Protein AF-A0A3B5QRE3-F1 (afdb_monomer)

pLDDT: mean 79.26, std 19.38, range [29.59, 97.69]

Foldseek 3Di:
DDDPDDDDDDDDDDDDPPPPPDCPCVDPPLLVVLCVLVCVVLVCVDPVNVVDDPCVVLVVPLVPDPPVLVNLVSVLVVLVVLLVVLCCQQDDDDPHSLVPDDPVSSVSNNVSSVVNNVVSVVVSVVSVVVSVVVVVVVVVVVPQPCVDPVSVVVCVVCVVVVVVVVVVVVVVVVVVVD

Structure (mmC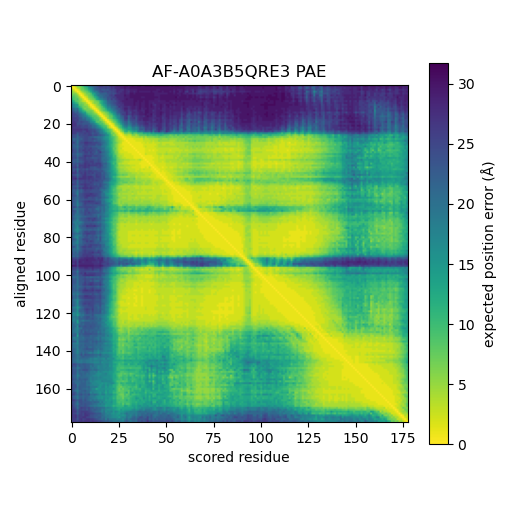IF, N/CA/C/O backbone):
data_AF-A0A3B5QRE3-F1
#
_entry.id   AF-A0A3B5QRE3-F1
#
loop_
_atom_site.group_PDB
_atom_site.id
_atom_site.type_symbol
_atom_site.label_atom_id
_atom_site.label_alt_id
_atom_site.label_comp_id
_atom_site.label_asym_id
_atom_site.label_entity_id
_atom_site.label_seq_id
_atom_site.pdbx_PDB_ins_code
_atom_site.Cartn_x
_atom_site.Cartn_y
_atom_site.Cartn_z
_atom_site.occupancy
_atom_site.B_iso_or_equiv
_atom_site.auth_seq_id
_atom_site.auth_comp_id
_atom_site.auth_asym_id
_atom_site.auth_atom_id
_atom_site.pdbx_PDB_model_num
ATOM 1 N N . MET A 1 1 ? 9.664 24.710 7.593 1.00 35.78 1 MET A N 1
ATOM 2 C CA . MET A 1 1 ? 9.627 23.888 6.363 1.00 35.78 1 MET A CA 1
ATOM 3 C C . MET A 1 1 ? 10.901 23.061 6.365 1.00 35.78 1 MET A C 1
ATOM 5 O O . MET A 1 1 ? 11.956 23.684 6.321 1.00 35.78 1 MET A O 1
ATOM 9 N N . PRO A 1 2 ? 10.883 21.733 6.564 1.00 37.44 2 PRO A N 1
ATOM 10 C CA . PRO A 1 2 ? 12.133 20.992 6.573 1.00 37.44 2 PRO A CA 1
ATOM 11 C C . PRO A 1 2 ? 12.573 20.766 5.124 1.00 37.44 2 PRO A C 1
ATOM 13 O O . PRO A 1 2 ? 11.870 20.164 4.320 1.00 37.44 2 PRO A O 1
ATOM 16 N N . SER A 1 3 ? 13.721 21.357 4.819 1.00 34.84 3 SER A N 1
ATOM 17 C CA . SER A 1 3 ? 14.452 21.302 3.561 1.00 34.84 3 SER A CA 1
ATOM 18 C C . SER A 1 3 ? 14.998 19.892 3.324 1.00 34.84 3 SER A C 1
ATOM 20 O O . SER A 1 3 ? 15.696 19.355 4.184 1.00 34.84 3 SER A O 1
ATOM 22 N N . CYS A 1 4 ? 14.721 19.306 2.157 1.00 38.03 4 CYS A N 1
ATOM 23 C CA . CYS A 1 4 ? 15.453 18.152 1.637 1.00 38.03 4 CYS A CA 1
ATOM 24 C C . CYS A 1 4 ? 16.866 18.615 1.262 1.00 38.03 4 CYS A C 1
ATOM 26 O O . CYS A 1 4 ? 17.108 19.114 0.165 1.00 38.03 4 CYS A O 1
ATOM 28 N N . SER A 1 5 ? 17.788 18.533 2.218 1.00 46.91 5 SER A N 1
ATOM 29 C CA . SER A 1 5 ? 19.184 18.915 2.030 1.00 46.91 5 SER A CA 1
ATOM 30 C C . SER A 1 5 ? 19.875 17.964 1.054 1.00 46.91 5 SER A C 1
ATOM 32 O O . SER A 1 5 ? 20.043 16.779 1.334 1.00 46.91 5 SER A O 1
ATOM 34 N N . VAL A 1 6 ? 20.299 18.519 -0.080 1.00 46.16 6 VAL A N 1
ATOM 35 C CA . VAL A 1 6 ? 21.267 17.925 -1.004 1.00 46.16 6 VAL A CA 1
ATOM 36 C C . VAL A 1 6 ? 22.595 17.757 -0.269 1.00 46.16 6 VAL A C 1
ATOM 38 O O . VAL A 1 6 ? 23.150 18.732 0.237 1.00 46.16 6 VAL A O 1
ATOM 41 N N . LEU A 1 7 ? 23.128 16.538 -0.240 1.00 38.97 7 LEU A N 1
ATOM 42 C CA . LEU A 1 7 ? 24.509 16.282 0.157 1.00 38.97 7 LEU A CA 1
ATOM 43 C C . LEU A 1 7 ? 25.171 15.398 -0.901 1.00 38.97 7 LEU A C 1
ATOM 45 O O . LEU A 1 7 ? 24.972 14.188 -0.963 1.00 38.97 7 LEU A O 1
ATOM 49 N N . LEU A 1 8 ? 25.943 16.068 -1.759 1.00 41.84 8 LEU A N 1
ATOM 50 C CA . LEU A 1 8 ? 26.983 15.491 -2.601 1.00 41.84 8 LEU A CA 1
ATOM 51 C C . LEU A 1 8 ? 28.021 14.810 -1.702 1.00 41.84 8 LEU A C 1
ATOM 53 O O . LEU A 1 8 ? 28.730 15.475 -0.951 1.00 41.84 8 LEU A O 1
ATOM 57 N N . GLY A 1 9 ? 28.123 13.491 -1.812 1.00 33.47 9 GLY A N 1
ATOM 58 C CA . GLY A 1 9 ? 29.164 12.694 -1.179 1.00 33.47 9 GLY A CA 1
ATOM 59 C C . GLY A 1 9 ? 29.411 11.444 -2.006 1.00 33.47 9 GLY A C 1
ATOM 60 O O . GLY A 1 9 ? 28.674 10.469 -1.902 1.00 33.47 9 GLY A O 1
ATOM 61 N N . LEU A 1 10 ? 30.429 11.502 -2.863 1.00 39.41 10 LEU A N 1
ATOM 62 C CA . LEU A 1 10 ? 30.965 10.357 -3.591 1.00 39.41 10 LEU A CA 1
ATOM 63 C C . LEU A 1 10 ? 31.430 9.301 -2.570 1.00 39.41 10 LEU A C 1
ATOM 65 O O . LEU A 1 10 ? 32.405 9.527 -1.856 1.00 39.41 10 LEU A O 1
ATOM 69 N N . LEU A 1 11 ? 30.759 8.152 -2.515 1.00 35.50 11 LEU A N 1
ATOM 70 C CA . LEU A 1 11 ? 31.257 6.951 -1.845 1.00 35.50 11 LEU A CA 1
ATOM 71 C C . LEU A 1 11 ? 31.195 5.794 -2.839 1.00 35.50 11 LEU A C 1
ATOM 73 O O . LEU A 1 11 ? 30.142 5.232 -3.128 1.00 35.50 11 LEU A O 1
ATOM 77 N N . VAL A 1 12 ? 32.365 5.479 -3.388 1.00 47.91 12 VAL A N 1
ATOM 78 C CA . VAL A 1 12 ? 32.646 4.203 -4.039 1.00 47.91 12 VAL A CA 1
ATOM 79 C C . VAL A 1 12 ? 32.591 3.135 -2.952 1.00 47.91 12 VAL A C 1
ATOM 81 O O . VAL A 1 12 ? 33.480 3.090 -2.107 1.00 47.91 12 VAL A O 1
ATOM 84 N N . LEU A 1 13 ? 31.570 2.280 -2.981 1.00 35.78 13 LEU A N 1
ATOM 85 C CA . LEU A 1 13 ? 31.580 0.989 -2.297 1.00 35.78 13 LEU A CA 1
ATOM 86 C C . LEU A 1 13 ? 30.972 -0.071 -3.223 1.00 35.78 13 LEU A C 1
ATOM 88 O O . LEU A 1 13 ? 29.773 -0.079 -3.496 1.00 35.78 13 LEU A O 1
ATOM 92 N N . LEU A 1 14 ? 31.849 -0.951 -3.719 1.00 43.19 14 LEU A N 1
ATOM 93 C CA . LEU A 1 14 ? 31.490 -2.326 -4.055 1.00 43.19 14 LEU A CA 1
ATOM 94 C C . LEU A 1 14 ? 30.941 -3.021 -2.794 1.00 43.19 14 LEU A C 1
ATOM 96 O O . LEU A 1 14 ? 31.331 -2.675 -1.683 1.00 43.19 14 LEU A O 1
ATOM 100 N N . GLU A 1 15 ? 30.096 -4.030 -3.014 1.00 39.19 15 GLU A N 1
ATOM 101 C CA . GLU A 1 15 ? 29.375 -4.842 -2.016 1.00 39.19 15 GLU A CA 1
ATOM 102 C C . GLU A 1 15 ? 28.149 -4.182 -1.379 1.00 39.19 15 GLU A C 1
ATOM 104 O O . GLU A 1 15 ? 28.000 -4.048 -0.169 1.00 39.19 15 GLU A O 1
ATOM 109 N N . GLY A 1 16 ? 27.184 -3.869 -2.237 1.00 34.72 16 GLY A N 1
ATOM 110 C CA . GLY A 1 16 ? 25.780 -3.858 -1.862 1.00 34.72 16 GLY A CA 1
ATOM 111 C C . GLY A 1 16 ? 25.031 -4.817 -2.771 1.00 34.72 16 GLY A C 1
ATOM 112 O O . GLY A 1 16 ? 24.451 -4.389 -3.765 1.00 34.72 16 GLY A O 1
ATOM 113 N N . VAL A 1 17 ? 25.026 -6.113 -2.444 1.00 39.28 17 VAL A N 1
ATOM 114 C CA . VAL A 1 17 ? 23.873 -6.945 -2.805 1.00 39.28 17 VAL A CA 1
ATOM 115 C C . VAL A 1 17 ? 22.703 -6.249 -2.130 1.00 39.28 17 VAL A C 1
ATOM 117 O O . VAL A 1 17 ? 22.534 -6.342 -0.915 1.00 39.28 17 VAL A O 1
ATOM 120 N N . LEU A 1 18 ? 21.967 -5.447 -2.899 1.00 35.50 18 LEU A N 1
ATOM 121 C CA . LEU A 1 18 ? 20.685 -4.909 -2.487 1.00 35.50 18 LEU A CA 1
ATOM 122 C C . LEU A 1 18 ? 19.814 -6.134 -2.252 1.00 35.50 18 LEU A C 1
ATOM 124 O O . LEU A 1 18 ? 19.231 -6.699 -3.175 1.00 35.50 18 LEU A O 1
ATOM 128 N N . ALA A 1 19 ? 19.809 -6.579 -0.999 1.00 30.78 19 ALA A N 1
ATOM 129 C CA . ALA A 1 19 ? 18.808 -7.458 -0.463 1.00 30.78 19 ALA A CA 1
ATOM 130 C C . ALA A 1 19 ? 17.478 -6.754 -0.723 1.00 30.78 19 ALA A C 1
ATOM 132 O O . ALA A 1 19 ? 17.055 -5.874 0.028 1.00 30.78 19 ALA A O 1
ATOM 133 N N . TYR A 1 20 ? 16.839 -7.109 -1.834 1.00 35.00 20 TYR A N 1
ATOM 134 C CA . TYR A 1 20 ? 15.406 -6.982 -1.957 1.00 35.00 20 TYR A CA 1
ATOM 135 C C . TYR A 1 20 ? 14.846 -7.853 -0.841 1.00 35.00 20 TYR A C 1
ATOM 137 O O . TYR A 1 20 ? 14.720 -9.070 -0.965 1.00 35.00 20 TYR A O 1
ATOM 145 N N . ALA A 1 21 ? 14.593 -7.224 0.302 1.00 29.59 21 ALA A N 1
ATOM 146 C CA . ALA A 1 21 ? 13.745 -7.803 1.311 1.00 29.59 21 ALA A CA 1
ATOM 147 C C . ALA A 1 21 ? 12.389 -8.026 0.635 1.00 29.59 21 ALA A C 1
ATOM 149 O O . ALA A 1 21 ? 11.655 -7.082 0.337 1.00 29.59 21 ALA A O 1
ATOM 150 N N . LEU A 1 22 ? 12.110 -9.293 0.336 1.00 37.28 22 LEU A N 1
ATOM 151 C CA . LEU A 1 22 ? 10.785 -9.795 0.010 1.00 37.28 22 LEU A CA 1
ATOM 152 C C . LEU A 1 22 ? 9.752 -9.240 1.014 1.00 37.28 22 LEU A C 1
ATOM 154 O O . LEU A 1 22 ? 10.089 -9.000 2.179 1.00 37.28 22 LEU A O 1
ATOM 158 N N . PRO A 1 23 ? 8.481 -9.080 0.609 1.00 41.09 23 PRO A N 1
ATOM 159 C CA . PRO A 1 23 ? 7.423 -8.466 1.411 1.00 41.09 23 PRO A CA 1
ATOM 160 C C . PRO A 1 23 ? 6.894 -9.408 2.513 1.00 41.09 23 PRO A C 1
ATOM 162 O O . PRO A 1 23 ? 5.692 -9.533 2.715 1.00 41.09 23 PRO A O 1
ATOM 165 N N . LEU A 1 24 ? 7.776 -10.084 3.252 1.00 37.19 24 LEU A N 1
ATOM 166 C CA . LEU A 1 24 ? 7.418 -11.122 4.228 1.00 37.19 24 LEU A CA 1
ATOM 167 C C . LEU A 1 24 ? 7.184 -10.603 5.661 1.00 37.19 24 LEU A C 1
ATOM 169 O O . LEU A 1 24 ? 6.868 -11.386 6.549 1.00 37.19 24 LEU A O 1
ATOM 173 N N . GLN A 1 25 ? 7.227 -9.282 5.878 1.00 44.97 25 GLN A N 1
ATOM 174 C CA . GLN A 1 25 ? 6.709 -8.606 7.085 1.00 44.97 25 GLN A CA 1
ATOM 175 C C . GLN A 1 25 ? 6.065 -7.245 6.743 1.00 44.97 25 GLN A C 1
ATOM 177 O O . GLN A 1 25 ? 6.311 -6.235 7.400 1.00 44.97 25 GLN A O 1
ATOM 182 N N . ALA A 1 26 ? 5.237 -7.176 5.691 1.00 59.19 26 ALA A N 1
ATOM 183 C CA . ALA A 1 26 ? 4.555 -5.923 5.326 1.00 59.19 26 ALA A CA 1
ATOM 184 C C . ALA A 1 26 ? 3.694 -5.351 6.479 1.00 59.19 26 ALA A C 1
ATOM 186 O O . ALA A 1 26 ? 3.556 -4.135 6.624 1.00 59.19 26 ALA A O 1
ATOM 187 N N . VAL A 1 27 ? 3.170 -6.232 7.336 1.00 71.00 27 VAL A N 1
ATOM 188 C CA . VAL A 1 27 ? 2.398 -5.903 8.539 1.00 71.00 27 VAL A CA 1
ATOM 189 C C . VAL A 1 27 ? 3.258 -6.187 9.770 1.00 71.00 27 VAL A C 1
ATOM 191 O O . VAL A 1 27 ? 3.572 -7.338 10.062 1.00 71.00 27 VAL A O 1
ATOM 194 N N . SER A 1 28 ? 3.634 -5.144 10.515 1.00 80.94 28 SER A N 1
ATOM 195 C CA . SER A 1 28 ? 4.370 -5.320 11.775 1.00 80.94 28 SER A CA 1
ATOM 196 C C . SER A 1 28 ? 3.495 -5.982 12.843 1.00 80.94 28 SER A C 1
ATOM 198 O O . SER A 1 28 ? 2.306 -5.676 12.920 1.00 80.94 28 SER A O 1
ATOM 200 N N . GLU A 1 29 ? 4.085 -6.770 13.741 1.00 83.69 29 GLU A N 1
ATOM 201 C CA . GLU A 1 29 ? 3.378 -7.433 14.852 1.00 83.69 29 GLU A CA 1
ATOM 202 C C . GLU A 1 29 ? 2.552 -6.447 15.696 1.00 83.69 29 GLU A C 1
ATOM 204 O O . GLU A 1 29 ? 1.362 -6.646 15.900 1.00 83.69 29 GLU A O 1
ATOM 209 N N . LYS A 1 30 ? 3.113 -5.274 16.013 1.00 82.81 30 LYS A N 1
ATOM 210 C CA . LYS A 1 30 ? 2.408 -4.181 16.715 1.00 82.81 30 LYS A CA 1
ATOM 211 C C . LYS A 1 30 ? 1.162 -3.658 15.982 1.00 82.81 30 LYS A C 1
ATOM 213 O O . LYS A 1 30 ? 0.229 -3.154 16.614 1.00 82.81 30 LYS A O 1
ATOM 218 N N . LEU A 1 31 ? 1.171 -3.704 14.646 1.00 87.31 31 LEU A N 1
ATOM 219 C CA . LEU A 1 31 ? 0.034 -3.303 13.811 1.00 87.31 31 LEU A CA 1
ATOM 220 C C . LEU A 1 31 ? -1.058 -4.373 13.876 1.00 87.31 31 LEU A C 1
ATOM 222 O O . LEU A 1 31 ? -2.222 -4.034 14.076 1.00 87.31 31 LEU A O 1
ATOM 226 N N . LYS A 1 32 ? -0.657 -5.646 13.789 1.00 88.19 32 LYS A N 1
ATOM 227 C CA . LYS A 1 32 ? -1.538 -6.805 13.941 1.00 88.19 32 LYS A CA 1
ATOM 228 C C . LYS A 1 32 ? -2.196 -6.831 15.322 1.00 88.19 32 LYS A C 1
ATOM 230 O O . LYS A 1 32 ? -3.417 -6.836 15.388 1.00 88.19 32 LYS A O 1
ATOM 235 N N . GLU A 1 33 ? -1.419 -6.704 16.395 1.00 88.38 33 GLU A N 1
ATOM 236 C CA . GLU A 1 33 ? -1.930 -6.617 17.771 1.00 88.38 33 GLU A CA 1
ATOM 237 C C . GLU A 1 33 ? -2.940 -5.473 17.938 1.00 88.38 33 GLU A C 1
ATOM 239 O O . GLU A 1 33 ? -3.983 -5.631 18.569 1.00 88.38 33 GLU A O 1
ATOM 244 N N . SER A 1 34 ? -2.657 -4.302 17.353 1.00 88.69 34 SER A N 1
ATOM 245 C CA . SER A 1 34 ? -3.576 -3.163 17.444 1.00 88.69 34 SER A CA 1
ATOM 246 C C . SER A 1 34 ? -4.880 -3.398 16.688 1.00 88.69 34 SER A C 1
ATOM 248 O O . SER A 1 34 ? -5.927 -2.956 17.153 1.00 88.69 34 SER A O 1
ATOM 250 N N . HIS A 1 35 ? -4.825 -4.090 15.550 1.00 93.00 35 HIS A N 1
ATOM 251 C CA . HIS A 1 35 ? -6.011 -4.479 14.798 1.00 93.00 35 HIS A CA 1
ATOM 252 C C . HIS A 1 35 ? -6.819 -5.563 15.530 1.00 93.00 35 HIS A C 1
ATOM 254 O O . HIS A 1 35 ? -8.033 -5.441 15.659 1.00 93.0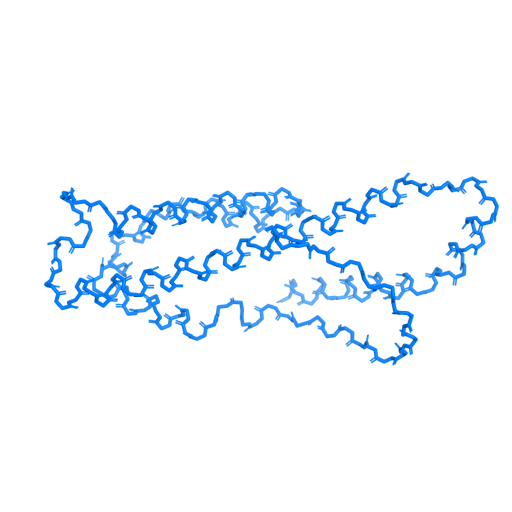0 35 HIS A O 1
ATOM 260 N N . GLU A 1 36 ? -6.163 -6.598 16.054 1.00 90.44 36 GLU A N 1
ATOM 261 C CA . GLU A 1 36 ? -6.811 -7.686 16.801 1.00 90.44 36 GLU A CA 1
ATOM 262 C C . GLU A 1 36 ? -7.506 -7.181 18.070 1.00 90.44 36 GLU A C 1
ATOM 264 O O . GLU A 1 36 ? -8.637 -7.583 18.352 1.00 90.44 36 GLU A O 1
ATOM 269 N N . SER A 1 37 ? -6.874 -6.240 18.781 1.00 88.50 37 SER A N 1
ATOM 270 C CA . SER A 1 37 ? -7.441 -5.594 19.969 1.00 88.50 37 SER A CA 1
ATOM 271 C C . SER A 1 37 ? -8.789 -4.926 19.668 1.00 88.50 37 SER A C 1
ATOM 273 O O . SER A 1 37 ? -9.775 -5.157 20.366 1.00 88.50 37 SER A O 1
ATOM 275 N N . ILE A 1 38 ? -8.887 -4.173 18.564 1.00 91.88 38 ILE A N 1
ATOM 276 C CA . ILE A 1 38 ? -10.149 -3.515 18.192 1.00 91.88 38 ILE A CA 1
ATOM 277 C C . ILE A 1 38 ? -11.143 -4.458 17.508 1.00 91.88 38 ILE A C 1
ATOM 279 O O . ILE A 1 38 ? -12.342 -4.199 17.553 1.00 91.88 38 ILE A O 1
ATOM 283 N N . ALA A 1 39 ? -10.680 -5.544 16.881 1.00 89.81 39 ALA A N 1
ATOM 284 C CA . ALA A 1 39 ? -11.538 -6.447 16.119 1.00 89.81 39 ALA A CA 1
ATOM 285 C C . ALA A 1 39 ? -12.614 -7.098 16.990 1.00 89.81 39 ALA A C 1
ATOM 287 O O . ALA A 1 39 ? -13.763 -7.221 16.565 1.00 89.81 39 ALA A O 1
ATOM 288 N N . THR A 1 40 ? -12.250 -7.463 18.219 1.00 85.81 40 THR A N 1
ATOM 289 C CA . THR A 1 40 ? -13.184 -8.056 19.180 1.00 85.81 40 THR A CA 1
ATOM 290 C C . THR A 1 40 ? -14.166 -7.016 19.713 1.00 85.81 40 THR A C 1
ATOM 292 O O . THR A 1 40 ? -15.375 -7.230 19.656 1.00 85.81 40 THR A O 1
ATOM 295 N N . ASP A 1 41 ? -13.667 -5.871 20.188 1.00 88.25 41 ASP A N 1
ATOM 296 C CA . ASP A 1 41 ? -14.509 -4.837 20.803 1.00 88.25 41 ASP A CA 1
ATOM 297 C C . ASP A 1 41 ? -15.469 -4.175 19.806 1.00 88.25 41 ASP A C 1
ATOM 299 O O . ASP A 1 41 ? -16.582 -3.806 20.177 1.00 88.25 41 ASP A O 1
ATOM 303 N N . LEU A 1 42 ? -15.071 -4.062 18.536 1.00 90.31 42 LEU A N 1
ATOM 304 C CA . LEU A 1 42 ? -15.894 -3.488 17.468 1.00 90.31 42 LEU A CA 1
ATOM 305 C C . LEU A 1 42 ? -16.682 -4.535 16.669 1.00 90.31 42 LEU A C 1
ATOM 307 O O . LEU A 1 42 ? -17.412 -4.168 15.752 1.00 90.31 42 LEU A O 1
ATOM 311 N N . GLY A 1 43 ? -16.546 -5.826 16.988 1.00 89.25 43 GLY A N 1
ATOM 312 C CA . GLY A 1 43 ? -17.259 -6.900 16.293 1.00 89.25 43 GLY A CA 1
ATOM 313 C C . GLY A 1 43 ? -16.876 -7.062 14.816 1.00 89.25 43 GLY A C 1
ATOM 314 O O . GLY A 1 43 ? -17.700 -7.500 14.020 1.00 89.25 43 GLY A O 1
ATOM 315 N N . LEU A 1 44 ? -15.636 -6.738 14.434 1.00 90.50 44 LEU A N 1
ATOM 316 C CA . LEU A 1 44 ? -15.175 -6.768 13.034 1.00 90.50 44 LEU A CA 1
ATOM 317 C C . LEU A 1 44 ? -15.129 -8.192 12.445 1.00 90.50 44 LEU A C 1
ATOM 319 O O . LEU A 1 44 ? -15.100 -8.375 11.232 1.00 90.50 44 LEU A O 1
ATOM 323 N N . THR A 1 45 ? -15.140 -9.214 13.301 1.00 86.88 45 THR A N 1
ATOM 324 C CA . THR A 1 45 ? -15.147 -10.634 12.915 1.00 86.88 45 THR A CA 1
ATOM 325 C C . THR A 1 45 ? -16.554 -11.206 12.730 1.00 86.88 45 THR A C 1
ATOM 327 O O . THR A 1 45 ? -16.701 -12.384 12.404 1.00 86.88 45 THR A O 1
ATOM 330 N N . GLN A 1 46 ? -17.606 -10.404 12.931 1.00 87.38 46 GLN A N 1
ATOM 331 C CA . GLN A 1 46 ? -18.981 -10.855 12.731 1.00 87.38 46 GLN A CA 1
ATOM 332 C C . GLN A 1 46 ? -19.234 -11.207 11.262 1.00 87.38 46 GLN A C 1
ATOM 334 O O . GLN A 1 46 ? -18.734 -10.556 10.344 1.00 87.38 46 GLN A O 1
ATOM 339 N N . LEU A 1 47 ? -20.044 -12.244 11.035 1.00 85.81 47 LEU A N 1
ATOM 340 C CA . LEU A 1 47 ? -20.325 -12.747 9.690 1.00 85.81 47 LEU A CA 1
ATOM 341 C C . LEU A 1 47 ? -20.942 -11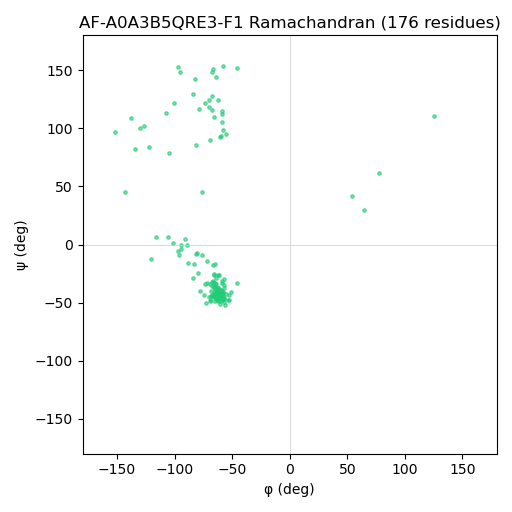.669 8.789 1.00 85.81 47 LEU A C 1
ATOM 343 O O . LEU A 1 47 ? -20.584 -11.581 7.623 1.00 85.81 47 LEU A O 1
ATOM 347 N N . GLU A 1 48 ? -21.847 -10.850 9.327 1.00 88.44 48 GLU A N 1
ATOM 348 C CA . GLU A 1 48 ? -22.515 -9.776 8.582 1.00 88.44 48 GLU A CA 1
ATOM 349 C C . GLU A 1 48 ? -21.519 -8.758 8.010 1.00 88.44 48 GLU A C 1
ATOM 351 O O . GLU A 1 48 ? -21.649 -8.372 6.854 1.00 88.44 48 GLU A O 1
ATOM 356 N N . ILE A 1 49 ? -20.474 -8.417 8.770 1.00 85.94 49 ILE A N 1
ATOM 357 C CA . ILE A 1 49 ? -19.417 -7.485 8.347 1.00 85.94 49 ILE A CA 1
ATOM 358 C C . ILE A 1 49 ? -18.572 -8.063 7.204 1.00 85.94 49 ILE A C 1
ATOM 360 O O . ILE A 1 49 ? -18.109 -7.326 6.341 1.00 85.94 49 ILE A O 1
ATOM 364 N N . ASN A 1 50 ? -18.391 -9.385 7.170 1.00 82.00 50 ASN A N 1
ATOM 365 C CA . ASN A 1 50 ? -17.509 -10.055 6.211 1.00 82.00 50 ASN A CA 1
ATOM 366 C C . ASN A 1 50 ? -18.228 -10.555 4.945 1.00 82.00 50 ASN A C 1
ATOM 368 O O . ASN A 1 50 ? -17.580 -11.099 4.055 1.00 82.00 50 ASN A O 1
ATOM 372 N N . ARG A 1 51 ? -19.559 -10.414 4.853 1.00 83.88 51 ARG A N 1
ATOM 373 C CA . ARG A 1 51 ? -20.342 -10.903 3.703 1.00 83.88 51 ARG A CA 1
ATOM 374 C C . ARG A 1 51 ? -20.173 -10.062 2.441 1.00 83.88 51 ARG A C 1
ATOM 376 O O . ARG A 1 51 ? -20.240 -10.630 1.355 1.00 83.88 51 ARG A O 1
ATOM 383 N N . ASP A 1 52 ? -19.989 -8.753 2.586 1.00 83.38 52 ASP A N 1
ATOM 384 C CA . ASP A 1 52 ? -19.887 -7.812 1.466 1.00 83.38 52 ASP A CA 1
ATOM 385 C C . ASP A 1 52 ? -18.713 -6.835 1.680 1.00 83.38 52 ASP A C 1
ATOM 387 O O . ASP A 1 52 ? -18.883 -5.745 2.235 1.00 83.38 52 ASP A O 1
ATOM 391 N N . PRO A 1 53 ? -17.478 -7.254 1.349 1.00 87.06 53 PRO A N 1
ATOM 392 C CA . PRO A 1 53 ? -16.279 -6.465 1.607 1.00 87.06 53 PRO A CA 1
ATOM 393 C C . PRO A 1 53 ? -16.194 -5.220 0.711 1.00 87.06 53 PRO A C 1
ATOM 395 O O . PRO A 1 53 ? -16.136 -5.305 -0.514 1.00 87.06 53 PRO A O 1
ATOM 398 N N . LEU A 1 54 ? -16.064 -4.044 1.335 1.00 91.56 54 LEU A N 1
ATOM 399 C CA . LEU A 1 54 ? -16.069 -2.747 0.639 1.00 91.56 54 LEU A CA 1
ATOM 400 C C . LEU A 1 54 ? -14.879 -2.513 -0.307 1.00 91.56 54 LEU A C 1
ATOM 402 O O . LEU A 1 54 ? -14.993 -1.718 -1.234 1.00 91.56 54 LEU A O 1
ATOM 406 N N . PHE A 1 55 ? -13.733 -3.161 -0.076 1.00 91.00 55 PHE A N 1
ATOM 407 C CA . PHE A 1 55 ? -12.481 -2.886 -0.801 1.00 91.00 55 PHE A CA 1
ATOM 408 C C . PHE A 1 55 ? -11.973 -4.065 -1.643 1.00 91.00 55 PHE A C 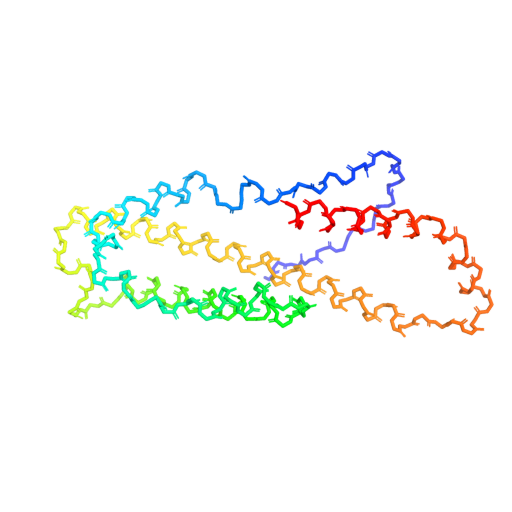1
ATOM 410 O O . PHE A 1 55 ? -10.895 -3.978 -2.231 1.00 91.00 55 PHE A O 1
ATOM 417 N N . ASP A 1 56 ? -12.740 -5.150 -1.764 1.00 88.25 56 ASP A N 1
ATOM 418 C CA . ASP A 1 56 ? -12.336 -6.334 -2.539 1.00 88.25 56 ASP A CA 1
ATOM 419 C C . ASP A 1 56 ? -12.016 -6.001 -4.001 1.00 88.25 56 ASP A C 1
ATOM 421 O O . ASP A 1 56 ? -11.099 -6.567 -4.600 1.00 88.25 56 ASP A O 1
ATOM 425 N N . PHE A 1 57 ? -12.746 -5.045 -4.579 1.00 87.88 57 PHE A N 1
ATOM 426 C CA . PHE A 1 57 ? -12.517 -4.594 -5.948 1.00 87.88 57 PHE A CA 1
ATOM 427 C C . PHE A 1 57 ? -11.138 -3.940 -6.125 1.00 87.88 57 PHE A C 1
ATOM 429 O O . PHE A 1 57 ? -10.516 -4.127 -7.169 1.00 87.88 57 PHE A O 1
ATOM 436 N N . ILE A 1 58 ? -10.626 -3.233 -5.108 1.00 88.00 58 ILE A N 1
ATOM 437 C CA . ILE A 1 58 ? -9.282 -2.640 -5.126 1.00 88.00 58 ILE A CA 1
ATOM 438 C C . ILE A 1 58 ? -8.234 -3.750 -5.169 1.00 88.00 58 ILE A C 1
ATOM 440 O O . ILE A 1 58 ? -7.350 -3.730 -6.024 1.00 88.00 58 ILE A O 1
ATOM 444 N N . ILE A 1 59 ? -8.370 -4.752 -4.293 1.00 83.38 59 ILE A N 1
ATOM 445 C CA . ILE A 1 59 ? -7.445 -5.892 -4.213 1.00 83.38 59 ILE A CA 1
ATOM 446 C C . ILE A 1 59 ? -7.407 -6.640 -5.548 1.00 83.38 59 ILE A C 1
ATOM 448 O O . ILE A 1 59 ? -6.331 -6.916 -6.075 1.00 83.38 59 ILE A O 1
ATOM 452 N N . ARG A 1 60 ? -8.579 -6.935 -6.125 1.00 81.50 60 ARG A N 1
ATOM 453 C CA . ARG A 1 60 ? -8.669 -7.601 -7.431 1.00 81.50 60 ARG A CA 1
ATOM 454 C C . ARG A 1 60 ? -8.008 -6.777 -8.529 1.00 81.50 60 ARG A C 1
ATOM 456 O O . ARG A 1 60 ? -7.224 -7.337 -9.285 1.00 81.50 60 ARG A O 1
ATOM 463 N N . THR A 1 61 ? -8.290 -5.474 -8.579 1.00 83.75 61 THR A N 1
ATOM 464 C CA . THR A 1 61 ? -7.728 -4.564 -9.589 1.00 83.75 61 THR A CA 1
ATOM 465 C C . THR A 1 61 ? -6.204 -4.619 -9.569 1.00 83.75 61 THR A C 1
ATOM 467 O O . THR A 1 61 ? -5.603 -4.929 -10.594 1.00 83.75 61 THR A O 1
ATOM 470 N N . ILE A 1 62 ? -5.596 -4.435 -8.394 1.00 81.94 62 ILE A N 1
ATOM 471 C CA . ILE A 1 62 ? -4.135 -4.431 -8.224 1.00 81.94 62 ILE A CA 1
ATOM 472 C C . ILE A 1 62 ? -3.528 -5.790 -8.580 1.00 81.94 62 ILE A C 1
ATOM 474 O O . ILE A 1 62 ? -2.532 -5.851 -9.288 1.00 81.94 62 ILE A O 1
ATOM 478 N N . ASN A 1 63 ? -4.145 -6.894 -8.152 1.00 75.62 63 ASN A N 1
ATOM 479 C CA . ASN A 1 63 ? -3.618 -8.233 -8.436 1.00 75.62 63 ASN A CA 1
ATOM 480 C C . ASN A 1 63 ? -3.635 -8.588 -9.929 1.00 75.62 63 ASN A C 1
ATOM 482 O O . ASN A 1 63 ? -2.856 -9.430 -10.367 1.00 75.62 63 ASN A O 1
ATOM 486 N N . THR A 1 64 ? -4.537 -7.984 -10.702 1.00 77.06 64 THR A N 1
ATOM 487 C CA . THR A 1 64 ? -4.624 -8.195 -12.156 1.00 77.06 64 THR A CA 1
ATOM 488 C C . THR A 1 64 ? -3.891 -7.134 -12.972 1.00 77.06 64 THR A C 1
ATOM 490 O O . THR A 1 64 ? -3.768 -7.272 -14.188 1.00 77.06 64 THR A O 1
ATOM 493 N N . SER A 1 65 ? -3.422 -6.069 -12.326 1.00 77.19 65 SER A N 1
ATOM 494 C CA . SER A 1 65 ? -2.783 -4.938 -12.982 1.00 77.19 65 SER A CA 1
ATOM 495 C C . SER A 1 65 ? -1.312 -5.226 -13.275 1.00 77.19 65 SER A C 1
ATOM 497 O O . SER A 1 65 ? -0.596 -5.849 -12.496 1.00 77.19 65 SER A O 1
ATOM 499 N N . CYS A 1 66 ? -0.842 -4.750 -14.428 1.00 76.00 66 CYS A N 1
ATOM 500 C CA . CYS A 1 66 ? 0.589 -4.631 -14.739 1.00 76.00 66 CYS A CA 1
ATOM 501 C C . CYS A 1 66 ? 1.053 -3.163 -14.679 1.00 76.00 66 CYS A C 1
ATOM 503 O O . CYS A 1 66 ? 2.176 -2.835 -15.062 1.00 76.00 66 CYS A O 1
ATOM 505 N N . GLN A 1 67 ? 0.165 -2.274 -14.236 1.00 78.69 67 GLN A N 1
ATOM 506 C CA . GLN A 1 67 ? 0.257 -0.825 -14.316 1.00 78.69 67 GLN A CA 1
ATOM 507 C C . GLN A 1 67 ? 0.613 -0.256 -12.939 1.00 78.69 67 GLN A C 1
ATOM 509 O O . GLN A 1 67 ? -0.216 0.231 -12.173 1.00 78.69 67 GLN A O 1
ATOM 514 N N . ARG A 1 68 ? 1.907 -0.349 -12.603 1.00 78.94 68 ARG A N 1
ATOM 515 C CA . ARG A 1 68 ? 2.413 -0.050 -11.253 1.00 78.94 68 ARG A CA 1
ATOM 516 C C . ARG A 1 68 ? 2.121 1.384 -10.794 1.00 78.94 68 ARG A C 1
ATOM 518 O O . ARG A 1 68 ? 1.945 1.613 -9.600 1.00 78.94 68 ARG A O 1
ATOM 525 N N . LYS A 1 69 ? 2.101 2.346 -11.720 1.00 78.44 69 LYS A N 1
ATOM 526 C CA . LYS A 1 69 ? 1.829 3.760 -11.423 1.00 78.44 69 LYS A CA 1
ATOM 527 C C . LYS A 1 69 ? 0.371 3.953 -11.013 1.00 78.44 69 LYS A C 1
ATOM 529 O O . LYS A 1 69 ? 0.092 4.566 -9.984 1.00 78.44 69 LYS A O 1
ATOM 534 N N . GLU A 1 70 ? -0.544 3.393 -11.790 1.00 84.25 70 GLU A N 1
ATOM 535 C CA . GLU A 1 70 ? -1.977 3.410 -11.529 1.00 84.25 70 GLU A CA 1
ATOM 536 C C . GLU A 1 70 ? -2.300 2.678 -10.216 1.00 84.25 70 GLU A C 1
ATOM 538 O O . GLU A 1 70 ? -3.055 3.200 -9.395 1.00 84.25 70 GLU A O 1
ATOM 543 N N . ASP A 1 71 ? -1.644 1.543 -9.946 1.00 86.44 71 ASP A N 1
ATOM 544 C CA . ASP A 1 71 ? -1.788 0.806 -8.683 1.00 86.44 71 ASP A CA 1
ATOM 545 C C . ASP A 1 71 ? -1.354 1.643 -7.471 1.00 86.44 71 ASP A C 1
ATOM 547 O O . ASP A 1 71 ? -2.036 1.665 -6.442 1.00 86.44 71 ASP A O 1
ATOM 551 N N . MET A 1 72 ? -0.232 2.368 -7.581 1.00 85.19 72 MET A N 1
ATOM 552 C CA . MET A 1 72 ? 0.239 3.270 -6.525 1.00 85.19 72 MET A CA 1
ATOM 553 C C . MET A 1 72 ? -0.745 4.415 -6.275 1.00 85.19 72 MET A C 1
ATOM 555 O O . MET A 1 72 ? -1.015 4.744 -5.118 1.00 85.19 72 MET A O 1
ATOM 559 N N . GLN A 1 73 ? -1.309 5.006 -7.331 1.00 87.38 73 GLN A N 1
ATOM 560 C CA . GLN A 1 73 ? -2.320 6.059 -7.209 1.00 87.38 73 GLN A CA 1
ATOM 561 C C . GLN A 1 73 ? -3.605 5.538 -6.555 1.00 87.38 73 GLN A C 1
ATOM 563 O O . GLN A 1 73 ? -4.125 6.173 -5.632 1.00 87.38 73 GLN A O 1
ATOM 568 N N . LEU A 1 74 ? -4.079 4.363 -6.977 1.00 90.25 74 LEU A N 1
ATOM 569 C CA . LEU A 1 74 ? -5.258 3.708 -6.417 1.00 90.25 74 LEU A CA 1
ATOM 570 C C . LEU A 1 74 ? -5.063 3.371 -4.933 1.00 90.25 74 LEU A C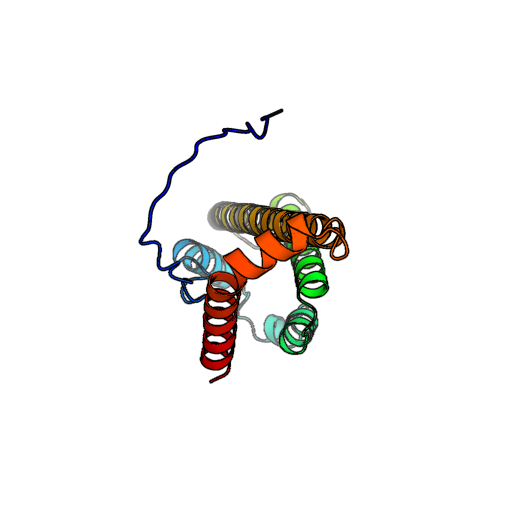 1
ATOM 572 O O . LEU A 1 74 ? -5.942 3.637 -4.108 1.00 90.25 74 LEU A O 1
ATOM 576 N N . MET A 1 75 ? -3.893 2.844 -4.566 1.00 91.88 75 MET A N 1
ATOM 577 C CA . MET A 1 75 ? -3.553 2.557 -3.173 1.00 91.88 75 MET A CA 1
ATOM 578 C C . MET A 1 75 ? -3.451 3.842 -2.344 1.00 91.88 75 MET A C 1
ATOM 580 O O . MET A 1 75 ? -3.985 3.903 -1.240 1.00 91.88 75 MET A O 1
ATOM 584 N N . ASN A 1 76 ? -2.828 4.897 -2.876 1.00 91.81 76 ASN A N 1
ATOM 585 C CA . ASN A 1 76 ? -2.738 6.195 -2.207 1.00 91.81 76 ASN A CA 1
ATOM 586 C C . ASN A 1 76 ? -4.131 6.774 -1.889 1.00 91.81 76 ASN A C 1
ATOM 588 O O . ASN A 1 76 ? -4.377 7.190 -0.756 1.00 91.81 76 ASN A O 1
ATOM 592 N N . ALA A 1 77 ? -5.058 6.725 -2.853 1.00 93.94 77 ALA A N 1
ATOM 593 C CA . ALA A 1 77 ? -6.449 7.137 -2.655 1.00 93.94 77 ALA A CA 1
ATOM 594 C C . ALA A 1 77 ? -7.190 6.237 -1.647 1.00 93.94 77 ALA A C 1
ATOM 596 O O . ALA A 1 77 ? -7.944 6.726 -0.808 1.00 93.94 77 ALA A O 1
ATOM 597 N N . THR A 1 78 ? -6.934 4.927 -1.671 1.00 95.06 78 THR A N 1
ATOM 598 C CA . THR A 1 78 ? -7.513 3.974 -0.708 1.00 95.06 78 THR A CA 1
ATOM 599 C C . THR A 1 78 ? -7.061 4.281 0.725 1.00 95.06 78 THR A C 1
ATOM 601 O O . THR A 1 78 ? -7.872 4.281 1.652 1.00 95.06 78 THR A O 1
ATOM 604 N N . LEU A 1 79 ? -5.782 4.612 0.926 1.00 95.69 79 LEU A N 1
ATOM 605 C CA . LEU A 1 79 ? -5.270 5.020 2.237 1.00 95.69 79 LEU A CA 1
ATOM 606 C C . LEU A 1 79 ? -5.884 6.345 2.709 1.00 95.69 79 LEU A C 1
ATOM 608 O O . LEU A 1 79 ? -6.117 6.498 3.906 1.00 95.69 79 LEU A O 1
ATOM 612 N N . ASP A 1 80 ? -6.200 7.274 1.801 1.00 95.94 80 ASP A N 1
ATOM 613 C CA . ASP A 1 80 ? -6.936 8.496 2.149 1.00 95.94 80 ASP A CA 1
ATOM 614 C C . ASP A 1 80 ? -8.332 8.207 2.697 1.00 95.94 80 ASP A C 1
ATOM 616 O O . ASP A 1 80 ? -8.730 8.803 3.701 1.00 95.94 80 ASP A O 1
ATOM 620 N N . VAL A 1 81 ? -9.044 7.246 2.106 1.00 96.94 81 VAL A N 1
ATOM 621 C CA . VAL A 1 81 ? -10.335 6.792 2.637 1.00 96.94 81 VAL A CA 1
ATOM 622 C C . VAL A 1 81 ? -10.164 6.227 4.050 1.00 96.94 81 VAL A C 1
ATOM 624 O O . VAL A 1 81 ? -10.910 6.609 4.949 1.00 96.94 81 VAL A O 1
ATOM 627 N N . TYR A 1 82 ? -9.148 5.394 4.303 1.00 96.50 82 TYR A N 1
ATOM 628 C CA . TYR A 1 82 ? -8.886 4.887 5.657 1.00 96.50 82 TYR A CA 1
ATOM 629 C C . TYR A 1 82 ? -8.553 5.994 6.664 1.00 96.50 82 TYR A C 1
ATOM 631 O O . TYR A 1 82 ? -9.049 5.957 7.790 1.00 96.50 82 TYR A O 1
ATOM 639 N N . LEU A 1 83 ? -7.760 7.002 6.283 1.00 95.06 83 LEU A N 1
ATOM 640 C CA . LEU A 1 83 ? -7.479 8.153 7.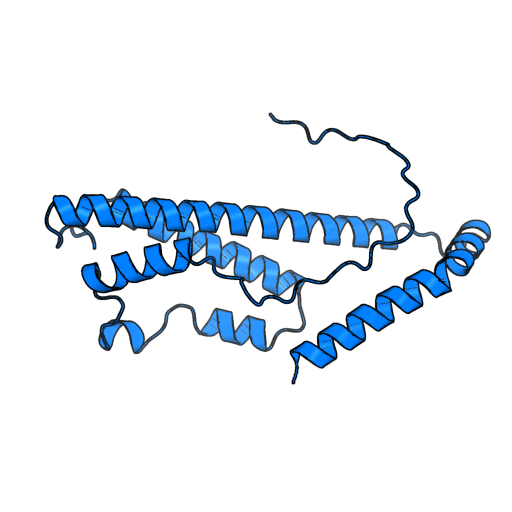150 1.00 95.06 83 LEU A CA 1
ATOM 641 C C . LEU A 1 83 ? -8.757 8.918 7.506 1.00 95.06 83 LEU A C 1
ATOM 643 O O . LEU A 1 83 ? -8.935 9.305 8.664 1.00 95.06 83 LEU A O 1
ATOM 647 N N . GLN A 1 84 ? -9.665 9.087 6.543 1.00 94.12 84 GLN A N 1
ATOM 648 C CA . GLN A 1 84 ? -10.979 9.667 6.803 1.00 94.12 84 GLN A CA 1
ATOM 649 C C . GLN A 1 84 ? -11.784 8.783 7.758 1.00 94.12 84 GLN A C 1
ATOM 651 O O . GLN A 1 84 ? -12.291 9.300 8.749 1.00 94.12 84 GLN A O 1
ATOM 656 N N . VAL A 1 85 ? -11.857 7.468 7.531 1.00 93.06 85 VAL A N 1
ATOM 657 C CA . VAL A 1 85 ? -12.572 6.533 8.419 1.00 93.06 85 VAL A CA 1
ATOM 658 C C . VAL A 1 85 ? -12.036 6.610 9.850 1.00 93.06 85 VAL A C 1
ATOM 660 O O . VAL A 1 85 ? -12.823 6.794 10.777 1.00 93.06 85 VAL A O 1
ATOM 663 N N . PHE A 1 86 ? -10.715 6.543 10.055 1.00 92.94 86 PHE A N 1
ATOM 664 C CA . PHE A 1 86 ? -10.122 6.663 11.392 1.00 92.94 86 PHE A CA 1
ATOM 665 C C . PHE A 1 86 ? -10.475 7.992 12.060 1.00 92.94 86 PHE A C 1
ATOM 667 O O . PHE A 1 86 ? -10.849 8.006 13.234 1.00 92.94 86 PHE A O 1
ATOM 674 N N . SER A 1 87 ? -10.396 9.095 11.314 1.00 89.56 87 SER A N 1
ATOM 675 C CA . SER A 1 87 ? -10.734 10.423 11.823 1.00 89.56 87 SER A CA 1
ATOM 676 C C . SER A 1 87 ? -12.203 10.509 12.243 1.00 89.56 87 SER A C 1
ATOM 678 O O . SER A 1 87 ? -12.489 10.906 13.374 1.00 89.56 87 SER A O 1
ATOM 680 N N . HIS A 1 88 ? -13.128 10.055 11.391 1.00 89.62 88 HIS A N 1
ATOM 681 C CA . HIS A 1 88 ? -14.557 10.076 11.700 1.00 89.62 88 HIS A CA 1
ATOM 682 C C . HIS A 1 88 ? -14.868 9.200 12.917 1.00 89.62 88 HIS A C 1
ATOM 684 O O . HIS A 1 88 ? -15.496 9.677 13.859 1.00 89.62 88 HIS A O 1
ATOM 690 N N . VAL A 1 89 ? -14.325 7.975 12.966 1.00 89.25 89 VAL A N 1
ATOM 691 C CA . VAL A 1 89 ? -14.497 7.058 14.105 1.00 89.25 89 VAL A CA 1
ATOM 692 C C . VAL A 1 89 ? -14.029 7.646 15.427 1.00 89.25 89 VAL A C 1
ATOM 694 O O . VAL A 1 89 ? -14.675 7.425 16.450 1.00 89.25 89 VAL A O 1
ATOM 697 N N . ARG A 1 90 ? -12.940 8.412 15.420 1.00 87.44 90 ARG A N 1
ATOM 698 C CA . ARG A 1 90 ? -12.362 8.983 16.638 1.00 87.44 90 ARG A CA 1
ATOM 699 C C . ARG A 1 90 ? -13.009 10.292 17.088 1.00 87.44 90 ARG A C 1
ATOM 701 O O . ARG A 1 90 ? -12.949 10.583 18.281 1.00 87.44 90 ARG A O 1
ATOM 708 N N . HIS A 1 91 ? -13.549 11.095 16.170 1.00 80.25 91 HIS A N 1
ATOM 709 C CA . HIS A 1 91 ? -13.872 12.502 16.443 1.00 80.25 91 HIS A CA 1
ATOM 710 C C . HIS A 1 91 ? -15.347 12.886 16.280 1.00 80.25 91 HIS A C 1
ATOM 712 O O . HIS A 1 91 ? -15.723 13.963 16.740 1.00 80.25 91 HIS A O 1
ATOM 718 N N . HIS A 1 92 ? -16.196 12.052 15.675 1.00 70.56 92 HIS A N 1
ATOM 719 C CA . HIS A 1 92 ? -17.622 12.367 15.585 1.00 70.56 92 HIS A CA 1
ATOM 720 C C . HIS A 1 92 ? -18.391 11.956 16.850 1.00 70.56 92 HIS A C 1
ATOM 722 O O . HIS A 1 92 ? -18.328 10.813 17.301 1.00 70.56 92 HIS A O 1
ATOM 728 N N . HIS A 1 93 ? -19.164 12.900 17.393 1.00 55.44 93 HIS A N 1
ATOM 729 C CA . HIS A 1 93 ? -20.115 12.673 18.481 1.00 55.44 93 HIS A CA 1
ATOM 730 C C . HIS A 1 93 ? -21.538 12.563 17.914 1.00 55.44 93 HIS A C 1
ATOM 732 O O . HIS A 1 93 ? -22.013 13.497 17.269 1.00 55.44 93 HIS A O 1
ATOM 738 N N . GLY A 1 94 ? -22.211 11.435 18.169 1.00 53.00 94 GLY A N 1
ATOM 739 C CA . GLY A 1 94 ? -23.605 11.190 17.783 1.00 53.00 94 GLY A CA 1
ATOM 740 C C . GLY A 1 94 ? -23.780 9.915 16.955 1.00 53.00 94 GLY A C 1
ATOM 741 O O . GLY A 1 94 ? -23.376 9.867 15.797 1.00 53.00 94 GLY A O 1
ATOM 742 N N . ASN A 1 95 ? -24.422 8.903 17.552 1.00 54.59 95 ASN A N 1
ATOM 743 C CA . ASN A 1 95 ? -24.758 7.607 16.944 1.00 54.59 95 ASN A CA 1
ATOM 744 C C . ASN A 1 95 ? -23.548 6.870 16.332 1.00 54.59 95 ASN A C 1
ATOM 746 O O . ASN A 1 95 ? -23.618 6.297 15.244 1.00 54.59 95 ASN A O 1
ATOM 750 N N . HIS A 1 96 ? -22.418 6.906 17.039 1.00 74.06 96 HIS A N 1
ATOM 751 C CA . HIS A 1 96 ? -21.122 6.490 16.526 1.00 74.06 96 HIS A CA 1
ATOM 752 C C . HIS A 1 96 ? -20.757 5.049 16.911 1.00 74.06 96 HIS A C 1
ATOM 754 O O . HIS A 1 96 ? -21.137 4.555 17.972 1.00 74.06 96 HIS A O 1
ATOM 760 N N . LEU A 1 97 ? -19.933 4.391 16.084 1.00 85.62 97 LEU A N 1
ATOM 761 C CA . LEU A 1 97 ? -19.363 3.050 16.314 1.00 85.62 97 LEU A CA 1
ATOM 762 C C . LEU A 1 97 ? -18.800 2.852 17.739 1.00 85.62 97 LEU A C 1
ATOM 764 O O . LEU A 1 97 ? -18.887 1.760 18.294 1.00 85.62 97 LEU A O 1
ATOM 768 N N . LEU A 1 98 ? -18.256 3.916 18.339 1.00 89.06 98 LEU A N 1
ATOM 769 C CA . LEU A 1 98 ? -17.649 3.887 19.670 1.00 89.06 98 LEU A CA 1
ATOM 770 C C . LEU A 1 98 ? -18.637 4.142 20.818 1.00 89.06 98 LEU A C 1
ATOM 772 O O . LEU A 1 98 ? -18.310 3.834 21.959 1.00 89.06 98 LEU A O 1
ATOM 776 N N . ASP A 1 99 ? -19.831 4.676 20.547 1.00 86.00 99 ASP A N 1
ATOM 777 C CA . ASP A 1 99 ? -20.813 5.035 21.585 1.00 86.00 99 ASP A CA 1
ATOM 778 C C . ASP A 1 99 ? -21.452 3.795 22.237 1.00 86.00 99 ASP A C 1
ATOM 780 O O . ASP A 1 99 ? -22.062 3.882 23.299 1.00 86.00 99 ASP A O 1
ATOM 784 N N . ARG A 1 100 ? -21.291 2.618 21.617 1.00 85.06 100 ARG A N 1
ATOM 785 C CA . ARG A 1 100 ? -21.734 1.321 22.156 1.00 85.06 100 ARG A CA 1
ATOM 786 C C . ARG A 1 100 ? -20.754 0.724 23.171 1.00 85.06 100 ARG A C 1
ATOM 788 O O . ARG A 1 100 ? -21.055 -0.305 23.773 1.00 85.06 100 ARG A O 1
ATOM 795 N N . LEU A 1 101 ? -19.578 1.327 23.335 1.00 89.31 101 LEU A N 1
ATOM 796 C CA . LEU A 1 101 ? -18.531 0.847 24.230 1.00 89.31 101 LEU A CA 1
ATOM 797 C C . LEU A 1 101 ? -18.612 1.544 25.589 1.00 89.31 101 LEU A C 1
ATOM 799 O O . LEU A 1 101 ? -18.956 2.718 25.685 1.00 89.31 101 LEU A O 1
ATOM 803 N N . SER A 1 102 ? -18.221 0.835 26.649 1.00 90.94 102 SER A N 1
ATOM 804 C CA . SER A 1 102 ? -17.966 1.471 27.942 1.00 90.94 102 SER A CA 1
ATOM 805 C C . SER A 1 102 ? -16.753 2.401 27.853 1.00 90.94 102 SER A C 1
ATOM 807 O O . SER A 1 102 ? -15.826 2.141 27.087 1.00 90.94 102 SER A O 1
ATOM 809 N N . GLU A 1 103 ? -16.715 3.457 28.668 1.00 89.62 103 GLU A N 1
ATOM 810 C CA . GLU A 1 103 ? -15.636 4.460 28.635 1.00 89.62 103 GLU A CA 1
ATOM 811 C C . GLU A 1 103 ? -14.202 3.880 28.703 1.00 89.62 103 GLU A C 1
ATOM 813 O O . GLU A 1 103 ? -13.352 4.305 27.910 1.00 89.62 103 GLU A O 1
ATOM 818 N N . PRO A 1 104 ? -13.896 2.856 29.533 1.00 91.88 104 PRO A N 1
ATOM 819 C CA . PRO A 1 104 ? -12.575 2.224 29.514 1.00 91.88 104 PRO A CA 1
ATOM 820 C C . PRO A 1 104 ? -12.234 1.576 28.164 1.00 91.88 104 PRO A C 1
ATOM 822 O O . PRO A 1 104 ? -11.134 1.764 27.646 1.00 91.88 104 PRO A O 1
ATOM 825 N N . LYS A 1 105 ? -13.189 0.855 27.559 1.00 91.44 105 LYS A N 1
ATOM 826 C CA . LYS A 1 105 ? -13.007 0.213 26.247 1.00 91.44 105 LYS A CA 1
ATOM 827 C C . LYS A 1 105 ? -12.898 1.241 25.132 1.00 91.44 105 LYS A C 1
ATOM 829 O O . LYS A 1 105 ? -12.015 1.145 24.289 1.00 91.44 105 LYS A O 1
ATOM 834 N N . ARG A 1 106 ? -13.762 2.257 25.158 1.00 91.44 106 ARG A N 1
ATOM 835 C CA . ARG A 1 106 ? -13.742 3.381 24.219 1.00 91.44 106 ARG A CA 1
ATOM 836 C C . ARG A 1 106 ? -12.361 4.030 24.177 1.00 91.44 106 ARG A C 1
ATOM 838 O O . ARG A 1 106 ? -11.817 4.239 23.096 1.00 91.44 106 ARG A O 1
ATOM 845 N N . THR A 1 107 ? -11.782 4.300 25.345 1.00 91.06 107 THR A N 1
ATOM 846 C CA . THR A 1 107 ? -10.453 4.912 25.470 1.00 91.06 107 THR A CA 1
ATOM 847 C C . THR A 1 107 ? -9.362 4.039 24.843 1.00 91.06 107 THR A C 1
ATOM 849 O O . THR A 1 107 ? -8.541 4.541 24.069 1.00 91.06 107 THR A O 1
ATOM 852 N N . GLU A 1 108 ? -9.365 2.731 25.117 1.00 93.06 108 GLU A N 1
ATOM 853 C CA . GLU A 1 108 ? -8.358 1.820 24.557 1.00 93.06 108 GLU A CA 1
ATOM 854 C C . GLU A 1 108 ? -8.528 1.643 23.038 1.00 93.06 108 GLU A C 1
ATOM 856 O O . GLU A 1 108 ? -7.547 1.708 22.292 1.00 93.06 108 GLU A O 1
ATOM 861 N N . VAL A 1 109 ? -9.766 1.539 22.545 1.00 92.50 109 VAL A N 1
ATOM 862 C CA . VAL A 1 109 ? -10.058 1.487 21.104 1.00 92.50 109 VAL A CA 1
ATOM 863 C C . VAL A 1 109 ? -9.582 2.758 20.396 1.00 92.50 109 VAL A C 1
ATOM 865 O O . VAL A 1 109 ? -8.920 2.661 19.362 1.00 92.50 109 VAL A O 1
ATOM 868 N N . ILE A 1 110 ? -9.821 3.952 20.955 1.00 92.38 110 ILE A N 1
ATOM 869 C CA . ILE A 1 110 ? -9.328 5.222 20.384 1.00 92.38 110 ILE A CA 1
ATOM 870 C C . ILE A 1 110 ? -7.800 5.221 20.262 1.00 92.38 110 ILE A C 1
ATOM 872 O O . ILE A 1 110 ? -7.256 5.653 19.242 1.00 92.38 110 ILE A O 1
ATOM 876 N N . LYS A 1 111 ? -7.095 4.715 21.275 1.00 93.31 111 LYS A N 1
ATOM 877 C CA . LYS A 1 111 ? -5.631 4.606 21.270 1.00 93.31 111 LYS A CA 1
ATOM 878 C C . LYS A 1 111 ? -5.134 3.655 20.182 1.00 93.31 111 LYS A C 1
ATOM 880 O O . LYS A 1 111 ? -4.158 3.976 19.502 1.00 93.31 111 LYS A O 1
ATOM 885 N N . HIS A 1 112 ? -5.786 2.512 19.981 1.00 93.88 112 HIS A N 1
ATOM 886 C CA . HIS A 1 112 ? -5.434 1.603 18.890 1.00 93.88 112 HIS A CA 1
ATOM 887 C C . HIS A 1 112 ? -5.753 2.196 17.514 1.00 93.88 112 HIS A C 1
A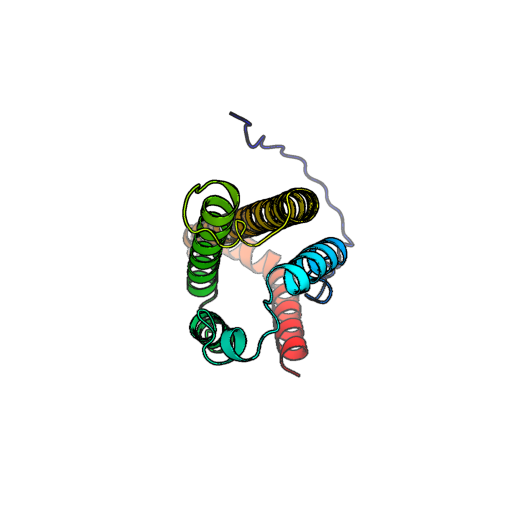TOM 889 O O . HIS A 1 112 ? -4.889 2.161 16.639 1.00 93.88 112 HIS A O 1
ATOM 895 N N . LEU A 1 113 ? -6.914 2.831 17.334 1.00 93.38 113 LEU A N 1
ATOM 896 C CA . LEU A 1 113 ? -7.263 3.529 16.092 1.00 93.38 113 LEU A CA 1
ATOM 897 C C . LEU A 1 113 ? -6.245 4.625 15.747 1.00 93.38 113 LEU A C 1
ATOM 899 O O . LEU A 1 113 ? -5.818 4.723 14.601 1.00 93.38 113 LEU A O 1
ATOM 903 N N . ALA A 1 114 ? -5.776 5.394 16.735 1.00 93.12 114 ALA A N 1
ATOM 904 C CA . ALA A 1 114 ? -4.727 6.393 16.529 1.00 93.12 114 ALA A CA 1
ATOM 905 C C . ALA A 1 114 ? -3.393 5.767 16.072 1.00 93.12 114 ALA A C 1
ATOM 907 O O . ALA A 1 114 ? -2.703 6.331 15.219 1.00 93.12 114 ALA A O 1
ATOM 908 N N . LYS A 1 115 ? -3.029 4.586 16.596 1.00 93.44 115 LYS A N 1
ATOM 909 C CA . LYS A 1 115 ? -1.843 3.839 16.139 1.00 93.44 115 LYS A CA 1
ATOM 910 C C . LYS A 1 115 ? -1.993 3.372 14.688 1.00 93.44 115 LYS A C 1
ATOM 912 O O . LYS A 1 115 ? -1.051 3.534 13.911 1.00 93.44 115 LYS A O 1
ATOM 917 N N . LEU A 1 116 ? -3.153 2.815 14.327 1.00 94.31 116 LEU A N 1
ATOM 918 C CA . LEU A 1 116 ? -3.453 2.374 12.958 1.00 94.31 116 LEU A CA 1
ATOM 919 C C . LEU A 1 116 ? -3.416 3.554 11.976 1.00 94.31 116 LEU A C 1
ATOM 921 O O . LEU A 1 116 ? -2.786 3.467 10.921 1.00 94.31 116 LEU A O 1
ATOM 925 N N . GLU A 1 117 ? -4.004 4.689 12.354 1.00 94.44 117 GLU A N 1
ATOM 926 C CA . GLU A 1 117 ? -3.980 5.918 11.561 1.00 94.44 117 GLU A CA 1
ATOM 927 C C . GLU A 1 117 ? -2.548 6.421 11.342 1.00 94.44 117 GLU A C 1
ATOM 929 O O . GLU A 1 117 ? -2.165 6.731 10.215 1.00 94.44 117 GLU A O 1
ATOM 934 N N . ASN A 1 118 ? -1.717 6.454 12.390 1.00 93.81 118 ASN A N 1
ATOM 935 C CA . ASN A 1 118 ? -0.322 6.872 12.253 1.00 93.81 118 ASN A CA 1
ATOM 936 C C . ASN A 1 118 ? 0.465 5.941 11.314 1.00 93.81 118 ASN A C 1
ATOM 938 O O . ASN A 1 118 ? 1.191 6.408 10.439 1.00 93.81 118 ASN A O 1
ATOM 942 N N . LYS A 1 119 ? 0.268 4.623 11.428 1.00 92.69 119 LYS A N 1
ATOM 943 C CA . LYS A 1 119 ? 0.900 3.644 10.529 1.00 92.69 119 LYS A CA 1
ATOM 944 C C . LYS A 1 119 ? 0.430 3.782 9.082 1.00 92.69 119 LYS A C 1
ATOM 946 O O . LYS A 1 119 ? 1.226 3.607 8.162 1.00 92.69 119 LYS A O 1
ATOM 951 N N . THR A 1 120 ? -0.825 4.171 8.882 1.00 93.88 120 THR A N 1
ATOM 952 C CA . THR A 1 120 ? -1.386 4.488 7.562 1.00 93.88 120 THR A CA 1
ATOM 953 C C . THR A 1 120 ? -0.718 5.730 6.965 1.00 93.88 120 THR A C 1
ATOM 955 O O . THR A 1 120 ? -0.303 5.696 5.809 1.00 93.88 120 THR A O 1
ATOM 958 N N . LYS A 1 121 ? -0.514 6.797 7.756 1.00 94.06 121 LYS A N 1
ATOM 959 C CA . LYS A 1 121 ? 0.224 8.005 7.325 1.00 94.06 121 LYS A CA 1
ATOM 960 C C . LYS A 1 121 ? 1.673 7.693 6.952 1.00 94.06 121 LYS A C 1
ATOM 962 O O . LYS A 1 121 ? 2.151 8.155 5.918 1.00 94.06 121 LYS A O 1
ATOM 967 N N . GLU A 1 122 ? 2.359 6.888 7.763 1.00 91.81 122 GLU A N 1
ATOM 968 C CA . GLU A 1 122 ? 3.724 6.429 7.477 1.00 91.81 122 GLU A CA 1
ATOM 969 C C . GLU A 1 122 ? 3.787 5.641 6.160 1.00 91.81 122 GLU A C 1
ATOM 971 O O . GLU A 1 122 ? 4.659 5.890 5.327 1.00 91.81 122 GLU A O 1
ATOM 976 N N . LEU A 1 123 ? 2.852 4.709 5.938 1.00 90.81 123 LEU A N 1
ATOM 977 C CA . LEU A 1 123 ? 2.782 3.941 4.695 1.00 90.81 123 LEU A CA 1
ATOM 978 C C . LEU A 1 123 ? 2.516 4.844 3.487 1.00 90.81 123 LEU A C 1
ATOM 980 O O . LEU A 1 123 ? 3.229 4.738 2.491 1.00 90.81 123 LEU A O 1
ATOM 984 N N . LYS A 1 124 ? 1.552 5.763 3.601 1.00 91.25 124 LYS A N 1
ATOM 985 C CA . LYS A 1 124 ? 1.214 6.723 2.547 1.00 91.25 124 LYS A CA 1
ATOM 986 C C . LYS A 1 124 ? 2.417 7.586 2.156 1.00 91.25 124 LYS A C 1
ATOM 988 O O . LYS A 1 124 ? 2.725 7.712 0.977 1.00 91.25 124 LYS A O 1
ATOM 993 N N . SER A 1 125 ? 3.139 8.122 3.141 1.00 87.88 125 SER A N 1
ATOM 994 C CA . SER A 1 125 ? 4.346 8.930 2.910 1.00 87.88 125 SER A CA 1
ATOM 995 C C . SER A 1 125 ? 5.421 8.156 2.136 1.00 87.88 125 SER A C 1
ATOM 997 O O . SER A 1 125 ? 5.981 8.663 1.163 1.00 87.88 125 SER A O 1
ATOM 999 N N . ARG A 1 126 ? 5.657 6.887 2.502 1.00 86.88 126 ARG A N 1
ATOM 1000 C CA . ARG A 1 126 ? 6.603 6.022 1.778 1.00 86.88 126 ARG A CA 1
ATOM 1001 C C . ARG A 1 126 ? 6.167 5.759 0.337 1.00 86.88 126 ARG A C 1
ATOM 1003 O O . ARG A 1 126 ? 7.016 5.802 -0.546 1.00 86.88 126 ARG A O 1
ATOM 1010 N N . LEU A 1 127 ? 4.875 5.515 0.102 1.00 84.75 127 LEU A N 1
ATOM 1011 C CA . LEU A 1 127 ? 4.332 5.304 -1.245 1.00 84.75 127 LEU A CA 1
ATOM 1012 C C . LEU A 1 127 ? 4.519 6.540 -2.133 1.00 84.75 127 LEU A C 1
ATOM 1014 O O . LEU A 1 127 ? 4.997 6.409 -3.257 1.00 84.75 127 LEU A O 1
ATOM 1018 N N . ILE A 1 128 ? 4.208 7.733 -1.617 1.00 83.06 128 ILE A N 1
ATOM 1019 C CA . ILE A 1 128 ? 4.380 8.995 -2.353 1.00 83.06 128 ILE A CA 1
ATOM 1020 C C . ILE A 1 128 ? 5.854 9.210 -2.713 1.00 83.06 128 ILE A C 1
ATOM 1022 O O . ILE A 1 128 ? 6.169 9.439 -3.877 1.00 83.06 128 ILE A O 1
ATOM 1026 N N . CYS A 1 129 ? 6.763 9.054 -1.745 1.00 81.50 129 CYS A N 1
ATOM 1027 C CA . CYS A 1 129 ? 8.198 9.228 -1.977 1.00 81.50 129 CYS A CA 1
ATOM 1028 C C . CYS A 1 129 ? 8.747 8.238 -3.020 1.00 81.50 129 CYS A C 1
ATOM 1030 O O . CYS A 1 129 ? 9.530 8.616 -3.890 1.00 81.50 129 CYS A O 1
ATOM 1032 N N . GLN A 1 130 ? 8.320 6.971 -2.974 1.00 77.62 130 GLN A N 1
ATOM 1033 C CA . GLN A 1 130 ? 8.709 5.981 -3.982 1.00 77.62 130 GLN A CA 1
ATOM 1034 C C . GLN A 1 130 ? 8.205 6.356 -5.377 1.00 77.62 130 GLN A C 1
ATOM 1036 O O . GLN A 1 130 ? 8.964 6.248 -6.339 1.00 77.62 130 GLN A O 1
ATOM 1041 N N . ASN A 1 131 ? 6.961 6.824 -5.484 1.00 77.88 131 ASN A N 1
ATOM 1042 C CA . ASN A 1 131 ? 6.385 7.248 -6.753 1.00 77.88 131 ASN A CA 1
ATOM 1043 C C . ASN A 1 131 ? 7.126 8.465 -7.337 1.00 77.88 131 ASN A C 1
ATOM 1045 O O . ASN A 1 131 ? 7.503 8.446 -8.504 1.00 77.88 131 ASN A O 1
ATOM 1049 N N . GLU A 1 132 ? 7.414 9.486 -6.525 1.00 81.94 132 GLU A N 1
ATOM 1050 C CA . GLU A 1 132 ? 8.189 10.664 -6.949 1.00 81.94 132 GLU A CA 1
ATOM 1051 C C . GLU A 1 132 ? 9.600 10.295 -7.430 1.00 81.94 132 GLU A C 1
ATOM 1053 O O . GLU A 1 132 ? 10.054 10.794 -8.459 1.00 81.94 132 GLU A O 1
ATOM 1058 N N . ASN A 1 133 ? 10.286 9.384 -6.734 1.00 80.00 133 ASN A N 1
ATOM 1059 C CA . ASN A 1 133 ? 11.616 8.923 -7.141 1.00 80.00 133 ASN A CA 1
ATOM 1060 C C . ASN A 1 133 ? 11.598 8.220 -8.507 1.00 80.00 133 ASN A C 1
ATOM 1062 O O . ASN A 1 133 ? 12.511 8.423 -9.308 1.00 80.00 133 ASN A O 1
ATOM 1066 N N . ILE A 1 134 ? 10.568 7.411 -8.780 1.00 81.75 134 ILE A N 1
ATOM 1067 C CA . ILE A 1 134 ? 10.412 6.722 -10.067 1.00 81.75 134 ILE A CA 1
ATOM 1068 C C . ILE A 1 134 ? 10.112 7.728 -11.183 1.00 81.75 134 ILE A C 1
ATOM 1070 O O . ILE A 1 134 ? 10.773 7.685 -12.217 1.00 81.75 134 ILE A O 1
ATOM 1074 N N . GLU A 1 135 ? 9.175 8.656 -10.977 1.00 83.06 135 GLU A N 1
ATOM 1075 C CA . GLU A 1 135 ? 8.839 9.684 -11.975 1.00 83.06 135 GLU A CA 1
ATOM 1076 C C . GLU A 1 135 ? 10.046 10.572 -12.308 1.00 83.06 135 GLU A C 1
ATOM 1078 O O . GLU A 1 135 ? 10.309 10.853 -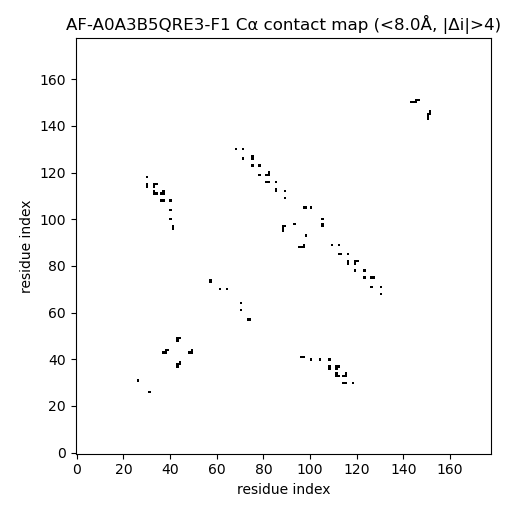13.478 1.00 83.06 135 GLU A O 1
ATOM 1083 N N . ASN A 1 136 ? 10.839 10.948 -11.300 1.00 84.12 136 ASN A N 1
ATOM 1084 C CA . ASN A 1 136 ? 12.079 11.692 -11.512 1.00 84.12 136 ASN A CA 1
ATOM 1085 C C . ASN A 1 136 ? 13.085 10.887 -12.350 1.00 84.12 136 ASN A C 1
ATOM 1087 O O . ASN A 1 136 ? 13.655 11.423 -13.297 1.00 84.12 136 ASN A O 1
ATOM 1091 N N . ALA A 1 137 ? 13.284 9.599 -12.046 1.00 86.19 137 ALA A N 1
ATOM 1092 C CA . ALA A 1 137 ? 14.187 8.742 -12.814 1.00 86.19 137 ALA A CA 1
ATOM 1093 C C . ALA A 1 137 ? 13.726 8.565 -14.272 1.00 86.19 137 ALA A C 1
ATOM 1095 O O . ALA A 1 137 ? 14.550 8.623 -15.182 1.00 86.19 137 ALA A O 1
ATOM 1096 N N . LEU A 1 138 ? 12.419 8.394 -14.504 1.00 87.56 138 LEU A N 1
ATOM 1097 C CA . LEU A 1 138 ? 11.845 8.315 -15.850 1.00 87.56 138 LEU A CA 1
ATOM 1098 C C . LEU A 1 138 ? 12.061 9.617 -16.631 1.00 87.56 138 LEU A C 1
ATOM 1100 O O . LEU A 1 138 ? 12.513 9.571 -17.773 1.00 87.56 138 LEU A O 1
ATOM 1104 N N . SER A 1 139 ? 11.834 10.774 -16.002 1.00 89.88 139 SER A N 1
ATOM 1105 C CA . SER A 1 139 ? 12.083 12.072 -16.640 1.00 89.88 139 SER A CA 1
ATOM 1106 C C . SER A 1 139 ? 13.563 12.280 -16.987 1.00 89.88 139 SER A C 1
ATOM 1108 O O . SER A 1 139 ? 13.880 12.823 -18.045 1.00 89.88 139 SER A O 1
ATOM 1110 N N . GLU A 1 140 ? 14.490 11.816 -16.144 1.00 92.62 140 GLU A N 1
ATOM 1111 C CA . GLU A 1 140 ? 15.924 11.861 -16.457 1.00 92.62 140 GLU A CA 1
ATOM 1112 C C . GLU A 1 140 ? 16.293 10.951 -17.640 1.00 92.62 140 GLU A C 1
ATOM 1114 O O . GLU A 1 140 ? 17.112 11.344 -18.471 1.00 92.62 140 GLU A O 1
ATOM 1119 N N . LEU A 1 141 ? 15.661 9.778 -17.777 1.00 93.81 141 LEU A N 1
ATOM 1120 C CA . LEU A 1 141 ? 15.850 8.903 -18.942 1.00 93.81 141 LEU A CA 1
ATOM 1121 C C . LEU A 1 141 ? 15.351 9.554 -20.241 1.00 93.81 141 LEU A C 1
ATOM 1123 O O . LEU A 1 141 ? 16.039 9.480 -21.258 1.00 93.81 141 LEU A O 1
ATOM 1127 N N . GLU A 1 142 ? 14.203 10.236 -20.213 1.00 93.19 142 GLU A N 1
ATOM 1128 C CA . GLU A 1 142 ? 13.656 10.960 -21.375 1.00 93.19 142 GLU A CA 1
ATOM 1129 C C . GLU A 1 142 ? 14.574 12.095 -21.860 1.00 93.19 142 GLU A C 1
ATOM 1131 O O . GLU A 1 142 ? 14.559 12.460 -23.035 1.00 93.19 142 GLU A O 1
ATOM 1136 N N . ARG A 1 143 ? 15.405 12.649 -20.969 1.00 94.88 143 ARG A N 1
ATOM 1137 C CA . ARG A 1 143 ? 16.362 13.721 -21.286 1.00 94.88 143 ARG A CA 1
ATOM 1138 C C . ARG A 1 143 ? 17.651 13.219 -21.945 1.00 94.88 143 ARG A C 1
ATOM 1140 O O . ARG A 1 143 ? 18.466 14.041 -22.377 1.00 94.88 143 ARG A O 1
ATOM 1147 N N . ILE A 1 144 ? 17.868 11.904 -22.029 1.00 95.50 144 ILE A N 1
ATOM 1148 C CA . ILE A 1 144 ? 19.079 11.322 -22.617 1.00 95.50 144 ILE A CA 1
ATOM 1149 C C . ILE A 1 144 ? 19.089 11.543 -24.136 1.00 95.50 144 ILE A C 1
ATOM 1151 O O . ILE A 1 144 ? 18.256 11.024 -24.875 1.00 95.50 144 ILE A O 1
ATOM 1155 N N . LYS A 1 145 ? 20.101 12.268 -24.621 1.00 96.38 145 LYS A N 1
ATOM 1156 C CA . LYS A 1 145 ? 20.332 12.505 -26.054 1.00 96.38 145 LYS A CA 1
ATOM 1157 C C . LYS A 1 145 ? 21.045 11.315 -26.690 1.00 96.38 145 LYS A C 1
ATOM 1159 O O . LYS A 1 145 ? 22.272 11.270 -26.733 1.00 96.38 145 LYS A O 1
ATOM 1164 N N . VAL A 1 146 ? 20.280 10.315 -27.118 1.00 96.19 146 VAL A N 1
ATOM 1165 C CA . VAL A 1 146 ? 20.809 9.036 -27.637 1.00 96.19 146 VAL A CA 1
ATOM 1166 C C . VAL A 1 146 ? 21.618 9.170 -28.934 1.00 96.19 146 VAL A C 1
ATOM 1168 O O . VAL A 1 146 ? 22.370 8.266 -29.292 1.00 96.19 146 VAL A O 1
ATOM 1171 N N . ASP A 1 147 ? 21.482 10.290 -29.634 1.00 96.12 147 ASP A N 1
ATOM 1172 C CA . ASP A 1 147 ? 22.213 10.657 -30.844 1.00 96.12 147 ASP A CA 1
ATOM 1173 C C . ASP A 1 147 ? 23.594 11.277 -30.562 1.00 96.12 147 ASP A C 1
ATOM 1175 O O . ASP A 1 147 ? 24.447 11.295 -31.450 1.00 96.12 147 ASP A O 1
ATOM 1179 N N . ASP A 1 148 ? 23.857 11.730 -29.331 1.00 97.62 148 ASP A N 1
ATOM 1180 C CA . ASP A 1 148 ? 25.151 12.287 -28.936 1.00 97.62 148 ASP A CA 1
ATOM 1181 C C . ASP A 1 148 ? 26.221 11.175 -28.789 1.00 97.62 148 ASP A C 1
ATOM 1183 O O . ASP A 1 148 ? 26.072 10.265 -27.960 1.00 97.62 148 ASP A O 1
ATOM 1187 N N . PRO A 1 149 ? 27.350 11.234 -29.532 1.00 97.38 149 PRO A N 1
ATOM 1188 C CA . PRO A 1 149 ? 28.372 10.184 -29.492 1.00 97.38 149 PRO A CA 1
ATOM 1189 C C . PRO A 1 149 ? 29.036 9.978 -28.121 1.00 97.38 149 PRO A C 1
ATOM 1191 O O . PRO A 1 149 ? 29.542 8.891 -27.830 1.00 97.38 149 PRO A O 1
ATOM 1194 N N . MET A 1 150 ? 29.082 11.003 -27.266 1.00 97.19 150 MET A N 1
ATOM 1195 C CA . MET A 1 150 ? 29.628 10.883 -25.913 1.00 97.19 150 MET A CA 1
ATOM 1196 C C . MET A 1 150 ? 28.627 10.198 -24.977 1.00 97.19 150 MET A C 1
ATOM 1198 O O . MET A 1 150 ? 29.024 9.355 -24.170 1.00 97.19 150 MET A O 1
ATOM 1202 N N . VAL A 1 151 ? 27.337 10.517 -25.098 1.00 97.69 151 VAL A N 1
ATOM 1203 C CA . VAL A 1 151 ? 26.253 9.830 -24.378 1.00 97.69 151 VAL A CA 1
ATOM 1204 C C . VAL A 1 151 ? 26.225 8.347 -24.741 1.00 97.69 151 VAL A C 1
ATOM 1206 O O . VAL A 1 151 ? 26.194 7.510 -23.840 1.00 97.69 151 VAL A O 1
ATOM 1209 N N . GLN A 1 152 ? 26.348 8.007 -26.026 1.00 96.69 152 GLN A N 1
ATOM 1210 C CA . GLN A 1 152 ? 26.427 6.615 -26.484 1.00 96.69 152 GLN A CA 1
ATOM 1211 C C . GLN A 1 152 ? 27.583 5.854 -25.823 1.00 96.69 152 GLN A C 1
ATOM 1213 O O . GLN A 1 152 ? 27.387 4.761 -25.294 1.00 96.69 152 GLN A O 1
ATOM 1218 N N . LYS A 1 153 ? 28.786 6.446 -25.782 1.00 95.56 153 LYS A N 1
ATOM 1219 C CA . LYS A 1 153 ? 29.947 5.838 -25.108 1.00 95.56 153 LYS A CA 1
ATOM 1220 C C . LYS A 1 153 ? 29.693 5.601 -23.619 1.00 95.56 153 LYS A C 1
ATOM 1222 O O . LYS A 1 153 ? 30.034 4.534 -23.115 1.00 95.56 153 LYS A O 1
ATOM 1227 N N . LYS A 1 154 ? 29.085 6.567 -22.920 1.00 95.81 154 LYS A N 1
ATOM 1228 C CA . LYS A 1 154 ? 28.729 6.430 -21.496 1.00 95.81 154 LYS A CA 1
ATOM 1229 C C . LYS A 1 154 ? 27.702 5.319 -21.272 1.00 95.81 154 LYS A C 1
ATOM 1231 O O . LYS A 1 154 ? 27.896 4.500 -20.379 1.00 95.81 154 LYS A O 1
ATOM 1236 N N . ALA A 1 155 ? 26.663 5.258 -22.105 1.00 96.19 155 ALA A N 1
ATOM 1237 C CA . ALA A 1 155 ? 25.643 4.216 -22.038 1.00 96.19 155 ALA A CA 1
ATOM 1238 C C . ALA A 1 155 ? 26.251 2.820 -22.255 1.00 96.19 155 ALA A C 1
ATOM 1240 O O . ALA A 1 155 ? 26.017 1.910 -21.462 1.00 96.19 155 ALA A O 1
ATOM 1241 N N . LEU A 1 156 ? 27.108 2.665 -23.272 1.00 96.81 156 LEU A N 1
ATOM 1242 C CA . LEU A 1 156 ? 27.801 1.404 -23.550 1.00 96.81 156 LEU A CA 1
ATOM 1243 C C . LEU A 1 156 ? 28.753 0.995 -22.418 1.00 96.81 156 LEU A C 1
ATOM 1245 O O . LEU A 1 156 ? 28.837 -0.187 -22.094 1.00 96.81 156 LEU A O 1
ATOM 1249 N N . ALA A 1 157 ? 29.422 1.953 -21.769 1.00 96.31 157 ALA A N 1
ATOM 1250 C CA . ALA A 1 157 ? 30.290 1.674 -20.625 1.00 96.31 157 ALA A CA 1
ATOM 1251 C C . ALA A 1 157 ? 29.524 1.117 -19.407 1.00 96.31 157 ALA A C 1
ATOM 1253 O O . ALA A 1 157 ? 30.092 0.356 -18.627 1.00 96.31 157 ALA A O 1
ATOM 1254 N N . GLN A 1 158 ? 28.244 1.469 -19.246 1.00 95.62 158 GLN A N 1
ATOM 1255 C CA . GLN A 1 158 ? 27.395 1.013 -18.137 1.00 95.62 158 GLN A CA 1
ATOM 1256 C C . GLN A 1 158 ? 26.510 -0.191 -18.491 1.00 95.62 158 GLN A C 1
ATOM 1258 O O . GLN A 1 158 ? 25.849 -0.747 -17.613 1.00 95.62 158 GLN A O 1
ATOM 1263 N N . PHE A 1 159 ? 26.508 -0.631 -19.752 1.00 94.44 159 PHE A N 1
ATOM 1264 C CA . PHE A 1 159 ? 25.563 -1.627 -20.260 1.00 94.44 159 PHE A CA 1
ATOM 1265 C C . PHE A 1 159 ? 25.533 -2.923 -19.438 1.00 94.44 159 PHE A C 1
ATOM 1267 O O . PHE A 1 159 ? 24.458 -3.375 -19.053 1.00 94.44 159 PHE A O 1
ATOM 1274 N N . LEU A 1 160 ? 26.698 -3.500 -19.117 1.00 91.81 160 LEU A N 1
ATOM 1275 C CA . LEU A 1 160 ? 26.766 -4.758 -18.360 1.00 91.81 160 LEU A CA 1
ATOM 1276 C C . LEU A 1 160 ? 26.161 -4.631 -16.955 1.00 91.81 160 LEU A C 1
ATOM 1278 O O . LEU A 1 160 ? 25.486 -5.549 -16.498 1.00 91.81 160 LEU A O 1
ATOM 1282 N N . GLN A 1 161 ? 26.357 -3.487 -16.294 1.00 91.81 161 GLN A N 1
ATOM 1283 C CA . GLN A 1 161 ? 25.796 -3.231 -14.964 1.00 91.81 161 GLN A CA 1
ATOM 1284 C C . GLN A 1 161 ? 24.269 -3.144 -15.027 1.00 91.81 161 GLN A C 1
ATOM 1286 O O . GLN A 1 161 ? 23.578 -3.757 -14.214 1.00 91.81 161 GLN A O 1
ATOM 1291 N N . ILE A 1 162 ? 23.738 -2.438 -16.030 1.00 92.81 162 ILE A N 1
ATOM 1292 C CA . ILE A 1 162 ? 22.292 -2.339 -16.258 1.00 92.81 162 ILE A CA 1
ATOM 1293 C C . ILE A 1 162 ? 21.698 -3.706 -16.604 1.00 92.81 162 ILE A C 1
ATOM 1295 O O . ILE A 1 162 ? 20.665 -4.075 -16.050 1.00 92.81 162 ILE A O 1
ATOM 1299 N N . TYR A 1 163 ? 22.359 -4.488 -17.458 1.00 89.19 163 TYR A N 1
ATOM 1300 C CA . TYR A 1 163 ? 21.910 -5.832 -17.823 1.00 89.19 163 TYR A CA 1
ATOM 1301 C C . TYR A 1 163 ? 21.849 -6.769 -16.608 1.00 89.19 163 TYR A C 1
ATOM 1303 O O . TYR A 1 163 ? 20.868 -7.492 -16.419 1.00 89.19 163 TYR A O 1
ATOM 1311 N N . GLN A 1 164 ? 22.870 -6.729 -15.749 1.00 88.25 164 GLN A N 1
ATOM 1312 C CA . GLN A 1 164 ? 22.897 -7.507 -14.513 1.00 88.25 164 GLN A CA 1
ATOM 1313 C C . GLN A 1 164 ? 21.768 -7.090 -13.560 1.00 88.25 164 GLN A C 1
ATOM 1315 O O . GLN A 1 164 ? 21.055 -7.950 -13.043 1.00 88.25 164 GLN A O 1
ATOM 1320 N N . ALA A 1 165 ? 21.563 -5.783 -13.366 1.00 83.19 165 ALA A N 1
ATOM 1321 C CA . ALA A 1 165 ? 20.477 -5.269 -12.534 1.00 83.19 165 ALA A CA 1
ATOM 1322 C C . ALA A 1 165 ? 19.095 -5.677 -13.078 1.00 83.19 165 ALA A C 1
ATOM 1324 O O . ALA A 1 165 ? 18.240 -6.129 -12.317 1.00 83.19 165 ALA A O 1
ATOM 1325 N N . ALA A 1 166 ? 18.890 -5.581 -14.394 1.00 81.12 166 ALA A N 1
ATOM 1326 C CA . ALA A 1 166 ? 17.651 -5.995 -15.048 1.00 81.12 166 ALA A CA 1
ATOM 1327 C C . ALA A 1 166 ? 17.387 -7.502 -14.890 1.00 81.12 166 ALA A C 1
ATOM 1329 O O . ALA A 1 166 ? 16.256 -7.902 -14.615 1.00 81.12 166 ALA A O 1
ATOM 1330 N N . SER A 1 167 ? 18.430 -8.330 -14.999 1.00 84.62 167 SER A N 1
ATOM 1331 C CA . SER A 1 167 ? 18.326 -9.783 -14.814 1.00 84.62 167 SER A CA 1
ATOM 1332 C C . SER A 1 167 ? 17.881 -10.139 -13.391 1.00 84.62 167 SER A C 1
ATOM 1334 O O . SER A 1 167 ? 16.940 -10.909 -13.218 1.00 84.62 167 SER A O 1
ATOM 1336 N N . ALA A 1 168 ? 18.468 -9.499 -12.373 1.00 79.56 168 ALA A N 1
ATOM 1337 C CA . ALA A 1 168 ? 18.083 -9.709 -10.976 1.00 79.56 168 ALA A CA 1
ATOM 1338 C C . ALA A 1 168 ? 16.613 -9.328 -10.702 1.00 79.56 168 ALA A C 1
ATOM 1340 O O . ALA A 1 168 ? 15.906 -10.020 -9.967 1.00 79.56 168 ALA A O 1
ATOM 1341 N N . VAL A 1 169 ? 16.126 -8.244 -11.317 1.00 73.62 169 VAL A N 1
ATOM 1342 C CA . VAL A 1 169 ? 14.714 -7.835 -11.221 1.00 73.62 169 VAL A CA 1
ATOM 1343 C C . VAL A 1 169 ? 13.793 -8.873 -11.870 1.00 73.62 169 VAL A C 1
ATOM 1345 O O . VAL A 1 169 ? 12.765 -9.226 -11.290 1.00 73.62 169 VAL A O 1
ATOM 1348 N N . ALA A 1 170 ? 14.157 -9.390 -13.046 1.00 75.25 170 ALA A N 1
ATOM 1349 C CA . ALA A 1 170 ? 13.369 -10.403 -13.746 1.00 75.25 170 ALA A CA 1
ATOM 1350 C C . ALA A 1 170 ? 13.262 -11.716 -12.948 1.00 75.25 170 ALA A C 1
ATOM 1352 O O . ALA A 1 170 ? 12.173 -12.278 -12.827 1.00 75.25 170 ALA A O 1
ATOM 1353 N N . GLU A 1 171 ? 14.364 -12.173 -12.350 1.00 76.25 171 GLU A N 1
ATOM 1354 C CA . GLU A 1 171 ? 14.393 -13.379 -11.513 1.00 76.25 171 GLU A CA 1
ATOM 1355 C C . GLU A 1 171 ? 13.561 -13.225 -10.231 1.00 76.25 171 GLU A C 1
ATOM 1357 O O . GLU A 1 171 ? 12.812 -14.133 -9.867 1.00 76.25 171 GLU A O 1
ATOM 1362 N N . SER A 1 172 ? 13.627 -12.059 -9.581 1.00 66.81 172 SER A N 1
ATOM 1363 C CA . SER A 1 172 ? 12.806 -11.736 -8.404 1.00 66.81 172 SER A CA 1
ATOM 1364 C C . SER A 1 172 ? 11.304 -11.801 -8.712 1.00 66.81 172 SER A C 1
ATOM 1366 O O . SER A 1 172 ? 10.531 -12.416 -7.972 1.00 66.81 172 SER A O 1
ATOM 1368 N N . ASN A 1 173 ? 10.888 -11.246 -9.853 1.00 60.44 173 ASN A N 1
ATOM 1369 C CA . ASN A 1 173 ? 9.491 -11.291 -10.287 1.00 60.44 173 ASN A CA 1
ATOM 1370 C C . ASN A 1 173 ? 9.027 -12.724 -10.596 1.00 60.44 173 ASN A C 1
ATOM 1372 O O . ASN A 1 173 ? 7.894 -13.082 -10.281 1.00 60.44 173 ASN A O 1
ATOM 1376 N N . ALA A 1 174 ? 9.899 -13.562 -11.165 1.00 62.62 174 ALA A N 1
ATOM 1377 C CA . ALA A 1 174 ? 9.594 -14.969 -11.420 1.00 62.62 174 ALA A CA 1
ATOM 1378 C C . ALA A 1 174 ? 9.483 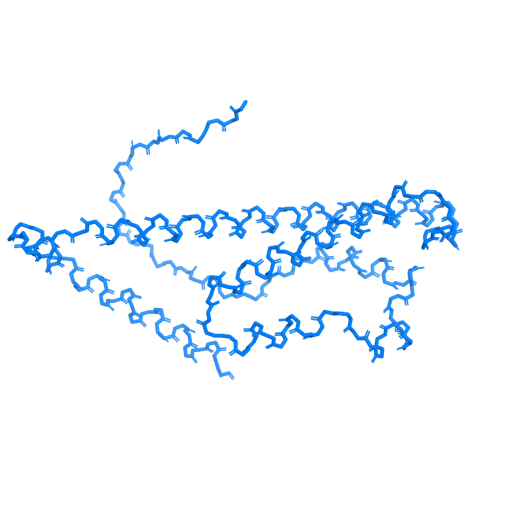-15.797 -10.125 1.00 62.62 174 ALA A C 1
ATOM 1380 O O . ALA A 1 174 ? 8.670 -16.719 -10.053 1.00 62.62 174 ALA A O 1
ATOM 1381 N N . ALA A 1 175 ? 10.275 -15.472 -9.097 1.00 52.16 175 ALA A N 1
ATOM 1382 C CA . ALA A 1 175 ? 10.208 -16.122 -7.789 1.00 52.16 175 ALA A CA 1
ATOM 1383 C C . ALA A 1 175 ? 8.948 -15.736 -6.994 1.00 52.16 175 ALA A C 1
ATOM 1385 O O . ALA A 1 175 ? 8.410 -16.572 -6.279 1.00 52.16 175 ALA A O 1
ATOM 1386 N N . SER A 1 176 ? 8.450 -14.504 -7.145 1.00 46.50 176 SER A N 1
ATOM 1387 C CA . SER A 1 176 ? 7.217 -14.035 -6.491 1.00 46.50 176 SER A CA 1
ATOM 1388 C C . SER A 1 176 ? 5.921 -14.565 -7.131 1.00 46.50 176 SER A C 1
ATOM 1390 O O . SER A 1 176 ? 4.847 -14.338 -6.575 1.00 46.50 176 SER A O 1
ATOM 1392 N N . ALA A 1 177 ? 6.000 -15.220 -8.294 1.00 49.09 177 ALA A N 1
ATOM 1393 C CA . ALA A 1 177 ? 4.857 -15.760 -9.038 1.00 49.09 177 ALA A CA 1
ATOM 1394 C C . ALA A 1 177 ? 4.659 -17.285 -8.871 1.00 49.09 177 ALA A C 1
ATOM 1396 O O . ALA A 1 177 ? 3.757 -17.849 -9.493 1.00 49.09 177 ALA A O 1
ATOM 1397 N N . LYS A 1 178 ? 5.506 -17.952 -8.075 1.00 41.16 178 LYS A N 1
ATOM 1398 C CA . LYS A 1 178 ? 5.404 -19.375 -7.707 1.00 41.16 178 LYS A CA 1
ATOM 1399 C C . LYS A 1 178 ? 4.896 -19.534 -6.282 1.00 41.16 178 LYS A C 1
ATOM 1401 O O . LYS A 1 178 ? 4.175 -20.528 -6.054 1.00 41.16 178 LYS A O 1
#

Nearest PDB structures (foldseek):
  7nna-assembly1_A  TM=2.528E-01  e=3.971E-01  Klebsiella pneumoniae
  5sxf-assembly1_B  TM=3.555E-01  e=9.562E+00  Homo sapiens

Mean predicted aligned error: 11.41 Å

Organism: Xiphophorus maculatus (NCBI:txid8083)

Solvent-accessible surface area (backbone atoms only — not comparable to full-atom values): 10878 Å² total; per-residue (Å²): 132,91,74,87,77,86,76,94,72,94,74,94,68,87,88,71,82,76,74,76,74,68,82,84,64,81,69,49,68,72,56,51,53,36,49,57,63,39,29,65,83,69,48,61,78,39,66,78,63,64,72,68,62,91,57,55,68,57,56,52,49,51,74,72,51,90,51,65,68,61,44,50,53,52,50,50,54,52,52,51,52,51,49,50,51,44,48,50,66,70,68,58,87,75,97,37,93,52,72,83,45,57,70,74,57,35,54,53,43,48,55,31,45,52,51,53,42,51,53,49,53,54,50,46,51,52,52,51,52,53,50,53,53,50,53,52,52,51,54,56,57,73,67,57,57,76,82,39,73,67,51,42,54,55,51,62,74,44,41,68,62,53,52,51,53,52,49,54,53,53,53,51,55,56,63,76,74,111

InterPro domains:
  IPR002069 Interferon gamma [PTHR11419] (24-173)
  IPR009079 Four-helical cytokine-like, core [G3DSA:1.20.1250.10] (25-176)
  IPR009079 Four-helical cytokine-like, core [SSF47266] (59-167)

Secondary structure (DSSP, 8-state):
----------------------STTSS-HHHHHHHHHHHHHTTTTSHHHHSS-TTHHHHHHHHH---HHHHHHHHHHHHHHHHHHHHHHHH--SS-TTTTS-HHHHHHHHHHHHHHHHHHHHHHHHHHHHHHHHHHHHHHHHT--TT-HHHHHHHHHHHHHHHHHHHHHHHHHHHTT-

Radius of gyration: 22.74 Å; Cα contacts (8 Å, |Δi|>4): 62; chains: 1; bounding box: 57×43×60 Å

Sequence (178 aa):
MPSCSVLLGLLVLLEGVLAYALPLQAVSEKLKESHESIATDLGLTQLEINRDPLFDFIIRTINTSCQRKEDMQLMNATLDVYLQVFSHVRHHHGNHLLDRLSEPKRTEVIKHLAKLENKTKELKSRLICQNENIENALSELERIKVDDPMVQKKALAQFLQIYQAASAVAESNAASAK